Protein AF-0000000079573310 (afdb_homodimer)

Radius of gyration: 22.29 Å; Cα contacts (8 Å, |Δi|>4): 715; chains: 2; bounding box: 57×64×68 Å

Structure (mmCIF, N/CA/C/O backbone):
data_AF-0000000079573310-model_v1
#
loop_
_entity.id
_entity.type
_entity.pdbx_description
1 polymer 'YopX protein domain-containing protein'
#
loop_
_atom_site.group_PDB
_atom_site.id
_atom_site.type_symbol
_atom_site.label_atom_id
_atom_site.label_alt_id
_atom_site.label_comp_id
_atom_site.label_asym_id
_atom_site.label_entity_id
_atom_site.label_seq_id
_atom_site.pdbx_PDB_ins_code
_atom_site.Cartn_x
_atom_site.Cartn_y
_atom_site.Cartn_z
_atom_site.occupancy
_atom_site.B_iso_or_equiv
_atom_site.auth_seq_id
_atom_site.auth_comp_id
_atom_site.auth_asym_id
_atom_site.auth_atom_id
_atom_site.pdbx_PDB_model_num
ATOM 1 N N . MET A 1 1 ? 0.412 1.748 -16.859 1 46.62 1 MET A N 1
ATOM 2 C CA . MET A 1 1 ? 1.386 2.709 -16.359 1 46.62 1 MET A CA 1
ATOM 3 C C . MET A 1 1 ? 1.973 2.238 -15.023 1 46.62 1 MET A C 1
ATOM 5 O O . MET A 1 1 ? 1.258 1.691 -14.188 1 46.62 1 MET A O 1
ATOM 9 N N . ASN A 1 2 ? 3.332 2.066 -14.969 1 65.75 2 ASN A N 1
ATOM 10 C CA . ASN A 1 2 ? 4.062 1.525 -13.828 1 65.75 2 ASN A CA 1
ATOM 11 C C . ASN A 1 2 ? 3.973 2.449 -12.617 1 65.75 2 ASN A C 1
ATOM 13 O O . ASN A 1 2 ? 4.059 3.67 -12.75 1 65.75 2 ASN A O 1
ATOM 17 N N . ARG A 1 3 ? 3.373 2.121 -11.562 1 85.94 3 ARG A N 1
ATOM 18 C CA . ARG A 1 3 ? 3.283 2.787 -10.266 1 85.94 3 ARG A CA 1
ATOM 19 C C . ARG A 1 3 ? 4.633 3.357 -9.852 1 85.94 3 ARG A C 1
ATOM 21 O O . ARG A 1 3 ? 5.66 2.688 -9.969 1 85.94 3 ARG A O 1
ATOM 28 N N . GLU A 1 4 ? 4.641 4.754 -9.57 1 91.94 4 GLU A N 1
ATOM 29 C CA . GLU A 1 4 ? 5.852 5.359 -9.023 1 91.94 4 GLU A CA 1
ATOM 30 C C . GLU A 1 4 ? 6.074 4.934 -7.574 1 91.94 4 GLU A C 1
ATOM 32 O O . GLU A 1 4 ? 5.277 5.262 -6.695 1 91.94 4 GLU A O 1
ATOM 37 N N . ILE A 1 5 ? 7.129 4.211 -7.363 1 95.88 5 ILE A N 1
ATOM 38 C CA . ILE A 1 5 ? 7.465 3.752 -6.02 1 95.88 5 ILE A CA 1
ATOM 39 C C . ILE A 1 5 ? 8.562 4.637 -5.43 1 95.88 5 ILE A C 1
ATOM 41 O O . ILE A 1 5 ? 9.742 4.449 -5.719 1 95.88 5 ILE A O 1
ATOM 45 N N . LEU A 1 6 ? 8.203 5.582 -4.656 1 97.06 6 LEU A N 1
ATOM 46 C CA . LEU A 1 6 ? 9.117 6.547 -4.051 1 97.06 6 LEU A CA 1
ATOM 47 C C . LEU A 1 6 ? 8.844 6.684 -2.557 1 97.06 6 LEU A C 1
ATOM 49 O O . LEU A 1 6 ? 7.723 6.457 -2.1 1 97.06 6 LEU A O 1
ATOM 53 N N . PHE A 1 7 ? 9.852 7.086 -1.851 1 97.56 7 PHE A N 1
ATOM 54 C CA . PHE A 1 7 ? 9.781 7.27 -0.406 1 97.56 7 PHE A CA 1
ATOM 55 C C . PHE A 1 7 ? 10.422 8.594 0 1 97.56 7 PHE A C 1
ATOM 57 O O . PHE A 1 7 ? 11.188 9.18 -0.768 1 97.56 7 PHE A O 1
ATOM 64 N N . ARG A 1 8 ? 10.062 9 1.146 1 97.38 8 ARG A N 1
ATOM 65 C CA . ARG A 1 8 ? 10.773 10.086 1.818 1 97.38 8 ARG A CA 1
ATOM 66 C C . ARG A 1 8 ? 10.914 9.805 3.311 1 97.38 8 ARG A C 1
ATOM 68 O O . ARG A 1 8 ? 10.141 9.023 3.877 1 97.38 8 ARG A O 1
ATOM 75 N N . ALA A 1 9 ? 11.914 10.406 3.881 1 96.75 9 ALA A N 1
ATOM 76 C CA . ALA A 1 9 ? 12.148 10.266 5.316 1 96.75 9 ALA A CA 1
ATOM 77 C C . ALA A 1 9 ? 13.102 11.344 5.824 1 96.75 9 ALA A C 1
ATOM 79 O O . ALA A 1 9 ? 13.781 12.008 5.031 1 96.75 9 ALA A O 1
ATOM 80 N N . LYS A 1 10 ? 13.062 11.516 7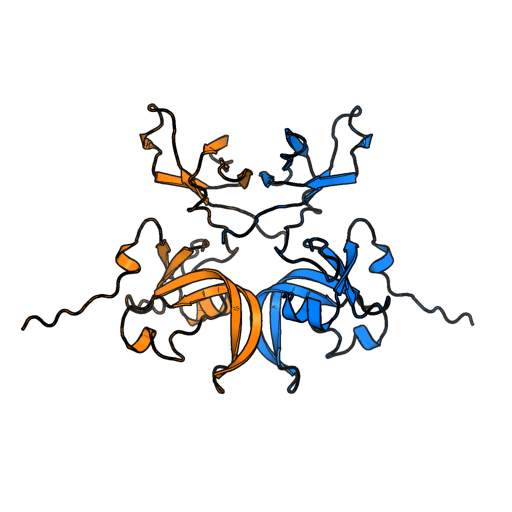.125 1 95.56 10 LYS A N 1
ATOM 81 C CA . LYS A 1 10 ? 13.93 12.516 7.746 1 95.56 10 LYS A CA 1
ATOM 82 C C . LYS A 1 10 ? 15.375 12.023 7.82 1 95.56 10 LYS A C 1
ATOM 84 O O . LYS A 1 10 ? 15.633 10.914 8.305 1 95.56 10 LYS A O 1
ATOM 89 N N . HIS A 1 11 ? 16.234 12.859 7.406 1 91.69 11 HIS A N 1
ATOM 90 C CA . HIS A 1 11 ? 17.656 12.57 7.449 1 91.69 11 HIS A CA 1
ATOM 91 C C . HIS A 1 11 ? 18.172 12.539 8.883 1 91.69 11 HIS A C 1
ATOM 93 O O . HIS A 1 11 ? 17.75 13.344 9.719 1 91.69 11 HIS A O 1
ATOM 99 N N . ILE A 1 12 ? 19.031 11.508 9.055 1 88.5 12 ILE A N 1
ATOM 100 C CA . ILE A 1 12 ? 19.828 11.453 10.266 1 88.5 12 ILE A CA 1
ATOM 101 C C . ILE A 1 12 ? 21.312 11.594 9.922 1 88.5 12 ILE A C 1
ATOM 103 O O . ILE A 1 12 ? 21.828 10.891 9.047 1 88.5 12 ILE A O 1
ATOM 107 N N . HIS A 1 13 ? 21.953 12.586 10.32 1 76.88 13 HIS A N 1
ATOM 108 C CA . HIS A 1 13 ? 23.391 12.703 10.039 1 76.88 13 HIS A CA 1
ATOM 109 C C . HIS A 1 13 ? 24.219 12.195 11.203 1 76.88 13 HIS A C 1
ATOM 111 O O . HIS A 1 13 ? 23.891 12.453 12.367 1 76.88 13 HIS A O 1
ATOM 117 N N . THR A 1 14 ? 25.156 11.484 10.805 1 71.75 14 THR A N 1
ATOM 118 C CA . THR A 1 14 ? 26.016 10.898 11.82 1 71.75 14 THR A CA 1
ATOM 119 C C . THR A 1 14 ? 27.344 11.656 11.914 1 71.75 14 THR A C 1
ATOM 121 O O . THR A 1 14 ? 28.094 11.484 12.867 1 71.75 14 THR A O 1
ATOM 124 N N . ILE A 1 15 ? 27.594 12.438 10.883 1 73.31 15 ILE A N 1
ATOM 125 C CA . ILE A 1 15 ? 28.859 13.164 10.914 1 73.31 15 ILE A CA 1
ATOM 126 C C . ILE A 1 15 ? 28.594 14.641 11.188 1 73.31 15 ILE A C 1
ATOM 128 O O . ILE A 1 15 ? 27.688 15.242 10.602 1 73.31 15 ILE A O 1
ATOM 132 N N . PRO A 1 16 ? 29.406 15.172 12.047 1 75.38 16 PRO A N 1
ATOM 133 C CA . PRO A 1 16 ? 29.219 16.562 12.453 1 75.38 16 PRO A CA 1
ATOM 134 C C . PRO A 1 16 ? 29.141 17.516 11.266 1 75.38 16 PRO A C 1
ATOM 136 O O . PRO A 1 16 ? 28.344 18.453 11.266 1 75.38 16 PRO A O 1
ATOM 139 N N . ASP A 1 17 ? 29.859 17.25 10.172 1 77.44 17 ASP A N 1
ATOM 140 C CA . ASP A 1 17 ? 29.922 18.156 9.031 1 77.44 17 ASP A CA 1
ATOM 141 C C . ASP A 1 17 ? 28.578 18.219 8.312 1 77.44 17 ASP A C 1
ATOM 143 O O . ASP A 1 17 ? 28.297 19.188 7.598 1 77.44 17 ASP A O 1
ATOM 147 N N . ASN A 1 18 ? 27.734 17.25 8.531 1 74.81 18 ASN A N 1
ATOM 148 C CA . ASN A 1 18 ? 26.469 17.203 7.82 1 74.81 18 ASN A CA 1
ATOM 149 C C . ASN A 1 18 ? 25.281 17.391 8.766 1 74.81 18 ASN A C 1
ATOM 151 O O . ASN A 1 18 ? 24.156 17.078 8.422 1 74.81 18 ASN A O 1
ATOM 155 N N . GLU A 1 19 ? 25.625 17.891 9.961 1 77.44 19 GLU A N 1
ATOM 156 C CA . GLU A 1 19 ? 24.609 18.094 10.992 1 77.44 19 GLU A CA 1
ATOM 157 C C . GLU A 1 19 ? 23.5 19.016 10.508 1 77.44 19 GLU A C 1
ATOM 159 O O . GLU A 1 19 ? 22.344 18.891 10.945 1 77.44 19 GLU A O 1
ATOM 164 N N . HIS A 1 20 ? 23.875 19.938 9.625 1 77.5 20 HIS A N 1
ATOM 165 C CA . HIS A 1 20 ? 22.891 20.891 9.117 1 77.5 20 HIS A CA 1
ATOM 166 C C . HIS A 1 20 ? 21.797 20.188 8.32 1 77.5 20 HIS A C 1
ATOM 168 O O . HIS A 1 20 ? 20.734 20.75 8.094 1 77.5 20 HIS A O 1
ATOM 174 N N . LEU A 1 21 ? 22 18.984 7.949 1 76.56 21 LEU A N 1
ATOM 175 C CA . LEU A 1 21 ? 21.031 18.234 7.172 1 76.56 21 LEU A CA 1
ATOM 176 C C . LEU A 1 21 ? 20.094 17.438 8.094 1 76.56 21 LEU A C 1
ATOM 178 O O . LEU A 1 21 ? 19.109 16.859 7.629 1 76.56 21 LEU A O 1
ATOM 182 N N . ASN A 1 22 ? 20.422 17.516 9.359 1 79.44 22 ASN A N 1
ATOM 183 C CA . ASN A 1 22 ? 19.594 16.781 10.297 1 79.44 22 ASN A CA 1
ATOM 184 C C . ASN A 1 22 ? 18.156 17.297 10.305 1 79.44 22 ASN A C 1
ATOM 186 O O . ASN A 1 22 ? 17.922 18.5 10.375 1 79.44 22 ASN A O 1
ATOM 190 N N . GLY A 1 23 ? 17.297 16.375 10.102 1 84.19 23 GLY A N 1
ATOM 191 C CA . GLY A 1 23 ? 15.891 16.734 10.164 1 84.19 23 GLY A CA 1
ATOM 192 C C . GLY A 1 23 ? 15.32 17.125 8.82 1 84.19 23 GLY A C 1
ATOM 193 O O . GLY A 1 23 ? 14.109 17.328 8.688 1 84.19 23 GLY A O 1
ATOM 194 N N . THR A 1 24 ? 16.172 17.25 7.809 1 90.62 24 THR A N 1
ATOM 195 C CA . THR A 1 24 ? 15.688 17.516 6.461 1 90.62 24 THR A CA 1
ATOM 196 C C . THR A 1 24 ? 15.125 16.234 5.828 1 90.62 24 THR A C 1
ATOM 198 O O . THR A 1 24 ? 15.367 15.141 6.324 1 90.62 24 THR A O 1
ATOM 201 N N . TRP A 1 25 ? 14.359 16.469 4.801 1 94 25 TRP A N 1
ATOM 202 C CA . TRP A 1 25 ? 13.734 15.328 4.152 1 94 25 TRP A CA 1
ATOM 203 C C . TRP A 1 25 ? 14.609 14.797 3.02 1 94 25 TRP A C 1
ATOM 205 O O . TRP A 1 25 ? 15.109 15.578 2.203 1 94 25 TRP A O 1
ATOM 215 N N . ALA A 1 26 ? 14.875 13.555 3.018 1 93.75 26 ALA A N 1
ATOM 216 C CA . ALA A 1 26 ? 15.438 12.859 1.866 1 93.75 26 ALA A CA 1
ATOM 217 C C . ALA A 1 26 ? 14.336 12.211 1.027 1 93.75 26 ALA A C 1
ATOM 219 O O . ALA A 1 26 ? 13.375 11.664 1.57 1 93.75 26 ALA A O 1
ATOM 220 N N . HIS A 1 27 ? 14.469 12.32 -0.272 1 95.94 27 HIS A N 1
ATOM 221 C CA . HIS A 1 27 ? 13.508 11.766 -1.218 1 95.94 27 HIS A CA 1
ATOM 222 C C . HIS A 1 27 ? 14.188 10.82 -2.201 1 95.94 27 HIS A C 1
ATOM 224 O O . HIS A 1 27 ? 15.281 11.109 -2.693 1 95.94 27 HIS A O 1
ATOM 230 N N . GLY A 1 28 ? 13.508 9.594 -2.42 1 96.81 28 GLY A N 1
ATOM 231 C CA . GLY A 1 28 ? 14.047 8.688 -3.42 1 96.81 28 GLY A CA 1
ATOM 232 C C . GLY A 1 28 ? 13.641 7.242 -3.189 1 96.81 28 GLY A C 1
ATOM 233 O O . GLY A 1 28 ? 12.484 6.961 -2.859 1 96.81 28 GLY A O 1
ATOM 234 N N . TYR A 1 29 ? 14.609 6.395 -3.439 1 97.06 29 TYR A N 1
ATOM 235 C CA . TYR A 1 29 ? 14.375 4.961 -3.299 1 97.06 29 TYR A CA 1
ATOM 236 C C . TYR A 1 29 ? 14.812 4.469 -1.926 1 97.06 29 TYR A C 1
ATOM 238 O O . TYR A 1 29 ? 15.859 4.883 -1.416 1 97.06 29 TYR A O 1
ATOM 246 N N . LEU A 1 30 ? 13.953 3.654 -1.315 1 96.25 30 LEU A N 1
ATOM 247 C CA . LEU A 1 30 ? 14.336 3.025 -0.055 1 96.25 30 LEU A CA 1
ATOM 248 C C . LEU A 1 30 ? 15.367 1.925 -0.285 1 96.25 30 LEU A C 1
ATOM 250 O O . LEU A 1 30 ? 15.008 0.808 -0.671 1 96.25 30 LEU A O 1
ATOM 254 N N . SER A 1 31 ? 16.562 2.201 0.008 1 94.69 31 SER A N 1
ATOM 255 C CA . SER A 1 31 ? 17.656 1.312 -0.369 1 94.69 31 SER A CA 1
ATOM 256 C C . SER A 1 31 ? 18.016 0.366 0.771 1 94.69 31 SER A C 1
ATOM 258 O O . SER A 1 31 ? 18.797 -0.574 0.583 1 94.69 31 SER A O 1
ATOM 260 N N . ASP A 1 32 ? 17.5 0.589 1.923 1 93.69 32 ASP A N 1
ATOM 261 C CA . ASP A 1 32 ? 17.578 -0.258 3.109 1 93.69 32 ASP A CA 1
ATOM 262 C C . ASP A 1 32 ? 16.531 0.154 4.148 1 93.69 32 ASP A C 1
ATOM 264 O O . ASP A 1 32 ? 15.766 1.087 3.926 1 93.69 32 ASP A O 1
ATOM 268 N N . LYS A 1 33 ? 16.594 -0.545 5.25 1 92.88 33 LYS A N 1
ATOM 269 C CA . LYS A 1 33 ? 15.609 -0.281 6.297 1 92.88 33 LYS A CA 1
ATOM 270 C C . LYS A 1 33 ? 15.68 1.171 6.766 1 92.88 33 LYS A C 1
ATOM 272 O O . LYS A 1 33 ? 14.672 1.753 7.156 1 92.88 33 LYS A O 1
ATOM 277 N N . ASP A 1 34 ? 16.859 1.79 6.695 1 94.5 34 ASP A N 1
ATOM 278 C CA . ASP A 1 34 ? 17.047 3.143 7.215 1 94.5 34 ASP A CA 1
ATOM 279 C C . ASP A 1 34 ? 17.922 3.975 6.281 1 94.5 34 ASP A C 1
ATOM 281 O O . ASP A 1 34 ? 18.672 4.832 6.734 1 94.5 34 ASP A O 1
ATOM 285 N N . TYR A 1 35 ? 17.859 3.676 4.957 1 94.69 35 TYR A N 1
ATOM 286 C CA . TYR A 1 35 ? 18.578 4.469 3.969 1 94.69 35 TYR A CA 1
ATOM 287 C C . TYR A 1 35 ? 17.688 4.816 2.787 1 94.69 35 TYR A C 1
ATOM 289 O O . TYR A 1 35 ? 16.891 3.986 2.334 1 94.69 35 TYR A O 1
ATOM 297 N N . ILE A 1 36 ? 17.875 5.941 2.281 1 95.62 36 ILE A N 1
ATOM 298 C CA . ILE A 1 36 ? 17.234 6.375 1.043 1 95.62 36 ILE A CA 1
ATOM 299 C C . ILE A 1 36 ? 18.297 6.797 0.033 1 95.62 36 ILE A C 1
ATOM 301 O O . ILE A 1 36 ? 19.234 7.531 0.373 1 95.62 36 ILE A O 1
ATOM 305 N N . TYR A 1 37 ? 18.141 6.266 -1.093 1 94.88 37 TYR A N 1
ATOM 306 C CA . TYR A 1 37 ? 18.922 6.75 -2.223 1 94.88 37 TYR A CA 1
ATOM 307 C C . TYR A 1 37 ? 18.203 7.895 -2.932 1 94.88 37 TYR A C 1
ATOM 309 O O . TYR A 1 37 ? 17.141 7.703 -3.514 1 94.88 37 TYR A O 1
ATOM 317 N N . ASP A 1 38 ? 18.828 9.008 -2.793 1 90 38 ASP A N 1
ATOM 318 C CA . ASP A 1 38 ? 18.297 10.195 -3.459 1 90 38 ASP A CA 1
ATOM 319 C C . ASP A 1 38 ? 19 10.438 -4.789 1 90 38 ASP A C 1
ATOM 321 O O . ASP A 1 38 ? 20.141 10.906 -4.816 1 90 38 ASP A O 1
ATOM 325 N N . LYS A 1 39 ? 18.297 10.25 -5.801 1 86.25 39 LYS A N 1
ATOM 326 C CA . LYS A 1 39 ? 18.875 10.375 -7.137 1 86.25 39 LYS A CA 1
ATOM 327 C C . LYS A 1 39 ? 19.297 11.812 -7.426 1 86.25 39 LYS A C 1
ATOM 329 O O . LYS A 1 39 ? 20.297 12.047 -8.109 1 86.25 39 LYS A O 1
ATOM 334 N N . SER A 1 40 ? 18.484 12.742 -6.98 1 85.38 40 SER A N 1
ATOM 335 C CA . SER A 1 40 ? 18.781 14.148 -7.25 1 85.38 40 SER A CA 1
ATOM 336 C C . SER A 1 40 ? 20.078 14.578 -6.566 1 85.38 40 SER A C 1
ATOM 338 O O . SER A 1 40 ? 20.781 15.461 -7.062 1 85.38 40 SER A O 1
ATOM 340 N N . LEU A 1 41 ? 20.422 13.93 -5.512 1 82.88 41 LEU A N 1
ATOM 341 C CA . LEU A 1 41 ? 21.641 14.273 -4.777 1 82.88 41 LEU A CA 1
ATOM 342 C C . LEU A 1 41 ? 22.719 13.219 -4.996 1 82.88 41 LEU A C 1
ATOM 344 O O . LEU A 1 41 ? 23.828 13.352 -4.484 1 82.88 41 LEU A O 1
ATOM 348 N N . GLU A 1 42 ? 22.328 12.219 -5.766 1 81.62 42 GLU A N 1
ATOM 349 C CA . GLU A 1 42 ? 23.219 11.102 -6.094 1 81.62 42 GLU A CA 1
ATOM 350 C C . GLU A 1 42 ? 23.875 10.531 -4.836 1 81.62 42 GLU A C 1
ATOM 352 O O . GLU A 1 42 ? 25.094 10.336 -4.805 1 81.62 42 GLU A O 1
ATOM 357 N N . GLY A 1 43 ? 23.109 10.375 -3.832 1 86.62 43 GLY A N 1
ATOM 358 C CA . GLY A 1 43 ? 23.656 9.891 -2.578 1 86.62 43 GLY A CA 1
ATOM 359 C C . GLY A 1 43 ? 22.672 9.086 -1.76 1 86.62 43 GLY A C 1
ATOM 360 O O . GLY A 1 43 ? 21.469 9.133 -2.027 1 86.62 43 GLY A O 1
ATOM 361 N N . GLU A 1 44 ? 23.297 8.273 -0.889 1 90.25 44 GLU A N 1
ATOM 362 C CA . GLU A 1 44 ? 22.531 7.527 0.102 1 90.25 44 GLU A CA 1
ATOM 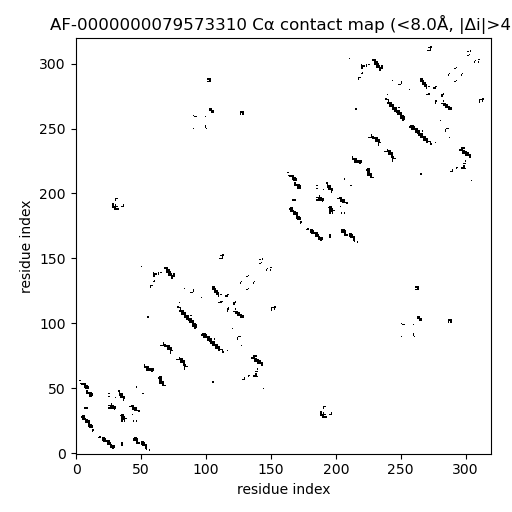363 C C . GLU A 1 44 ? 22.547 8.234 1.454 1 90.25 44 GLU A C 1
ATOM 365 O O . GLU A 1 44 ? 23.594 8.688 1.917 1 90.25 44 GLU A O 1
ATOM 370 N N . PHE A 1 45 ? 21.438 8.289 1.93 1 91.31 45 PHE A N 1
ATOM 371 C CA . PHE A 1 45 ? 21.297 9.047 3.17 1 91.31 45 PHE A CA 1
ATOM 372 C C . PHE A 1 45 ? 20.719 8.164 4.277 1 91.31 45 PHE A C 1
ATOM 374 O O . PHE A 1 45 ? 19.75 7.438 4.062 1 91.31 45 PHE A O 1
ATOM 381 N N . LEU A 1 46 ? 21.375 8.219 5.43 1 94.12 46 LEU A N 1
ATOM 382 C CA . LEU A 1 46 ? 20.812 7.605 6.629 1 94.12 46 LEU A CA 1
ATOM 383 C C . LEU A 1 46 ? 19.578 8.367 7.098 1 94.12 46 LEU A C 1
ATOM 385 O O . LEU A 1 46 ? 19.594 9.602 7.168 1 94.12 46 LEU A O 1
ATOM 389 N N . VAL A 1 47 ? 18.531 7.602 7.336 1 95.19 47 VAL A N 1
ATOM 390 C CA . VAL A 1 47 ? 17.281 8.258 7.715 1 95.19 47 VAL A CA 1
ATOM 391 C C . VAL A 1 47 ? 16.719 7.613 8.977 1 95.19 47 VAL A C 1
ATOM 393 O O . VAL A 1 47 ? 17.125 6.512 9.352 1 95.19 47 VAL A O 1
ATOM 396 N N . ASP A 1 48 ? 15.891 8.367 9.703 1 95.31 48 ASP A N 1
ATOM 397 C CA . ASP A 1 48 ? 15.078 7.805 10.781 1 95.31 48 ASP A CA 1
ATOM 398 C C . ASP A 1 48 ? 13.977 6.906 10.227 1 95.31 48 ASP A C 1
ATOM 400 O O . ASP A 1 48 ? 13.016 7.395 9.625 1 95.31 48 ASP A O 1
ATOM 404 N N . GLU A 1 49 ? 14.102 5.641 10.461 1 95.38 49 GLU A N 1
ATOM 405 C CA . GLU A 1 49 ? 13.18 4.66 9.891 1 95.38 49 GLU A CA 1
ATOM 406 C C . GLU A 1 49 ? 11.742 4.941 10.305 1 95.38 49 GLU A C 1
ATOM 408 O O . GLU A 1 49 ? 10.797 4.562 9.609 1 95.38 49 GLU A O 1
ATOM 413 N N . ASN A 1 50 ? 11.523 5.629 11.398 1 95.5 50 ASN A N 1
ATOM 414 C CA . ASN A 1 50 ? 10.188 5.895 11.914 1 95.5 50 ASN A CA 1
ATOM 415 C C . ASN A 1 50 ? 9.508 7.027 11.148 1 95.5 50 ASN A C 1
ATOM 417 O O . ASN A 1 50 ? 8.32 7.301 11.359 1 95.5 50 ASN A O 1
ATOM 421 N N . THR A 1 51 ? 10.227 7.648 10.219 1 96.81 51 THR A N 1
ATOM 422 C CA . THR A 1 51 ? 9.68 8.781 9.484 1 96.81 51 THR A CA 1
ATOM 423 C C . THR A 1 51 ? 9.484 8.43 8.016 1 96.81 51 THR A C 1
ATOM 425 O O . THR A 1 51 ? 9.148 9.289 7.203 1 96.81 51 THR A O 1
ATOM 428 N N . ILE A 1 52 ? 9.711 7.223 7.641 1 97.19 52 ILE A N 1
ATOM 429 C CA . ILE A 1 52 ? 9.609 6.797 6.246 1 97.19 52 ILE A CA 1
ATOM 430 C C . ILE A 1 52 ? 8.156 6.875 5.781 1 97.19 52 ILE A C 1
ATOM 432 O O . ILE A 1 52 ? 7.258 6.367 6.453 1 97.19 52 ILE A O 1
ATOM 436 N N . CYS A 1 53 ? 7.957 7.5 4.734 1 98.06 53 CYS A N 1
ATOM 437 C CA . CYS A 1 53 ? 6.664 7.641 4.074 1 98.06 53 CYS A CA 1
ATOM 438 C C . CYS A 1 53 ? 6.754 7.227 2.611 1 98.06 53 CYS A C 1
ATOM 440 O O . CYS A 1 53 ? 7.719 7.562 1.924 1 98.06 53 CYS A O 1
ATOM 442 N N . GLN A 1 54 ? 5.738 6.578 2.174 1 98.06 54 GLN A N 1
ATOM 443 C CA . GLN A 1 54 ? 5.637 6.219 0.762 1 98.06 54 GLN A CA 1
ATOM 444 C C . GLN A 1 54 ? 4.75 7.207 0.006 1 98.06 54 GLN A C 1
ATOM 446 O O . GLN A 1 54 ? 3.76 7.699 0.547 1 98.06 54 GLN A O 1
ATOM 451 N N . TYR A 1 55 ? 5.164 7.496 -1.221 1 98.25 55 TYR A N 1
ATOM 452 C CA . TYR A 1 55 ? 4.328 8.289 -2.111 1 98.25 55 TYR A CA 1
ATOM 453 C C . TYR A 1 55 ? 3.045 7.547 -2.467 1 98.25 55 TYR A C 1
ATOM 455 O O . TYR A 1 55 ? 3.082 6.363 -2.807 1 98.25 55 TYR A O 1
ATOM 463 N N . THR A 1 56 ? 1.939 8.211 -2.395 1 98.69 56 THR A N 1
ATOM 464 C CA . THR A 1 56 ? 0.654 7.559 -2.607 1 98.69 56 THR A CA 1
ATOM 465 C C . THR A 1 56 ? 0.36 7.414 -4.098 1 98.69 56 THR A C 1
ATOM 467 O O . THR A 1 56 ? -0.52 6.645 -4.492 1 98.69 56 THR A O 1
ATOM 470 N N . GLY A 1 57 ? 1.035 8.211 -4.969 1 98.06 57 GLY A N 1
ATOM 471 C CA . GLY A 1 57 ? 0.683 8.305 -6.375 1 98.06 57 GLY A CA 1
ATOM 472 C C . GLY A 1 57 ? -0.378 9.352 -6.656 1 98.06 57 GLY A C 1
ATOM 473 O O . GLY A 1 57 ? -0.797 9.523 -7.805 1 98.06 57 GLY A O 1
ATOM 474 N N . LEU A 1 58 ? -0.806 10.086 -5.617 1 98.56 58 LEU A N 1
ATOM 475 C CA . LEU A 1 58 ? -1.902 11.039 -5.734 1 98.56 58 LEU A CA 1
ATOM 476 C C . LEU A 1 58 ? -1.411 12.461 -5.496 1 98.56 58 LEU A C 1
ATOM 478 O O . LEU A 1 58 ? -0.329 12.664 -4.941 1 98.56 58 LEU A O 1
ATOM 482 N N . HIS A 1 59 ? -2.129 13.375 -5.953 1 98.75 59 HIS A N 1
ATOM 483 C CA . HIS A 1 59 ? -1.863 14.797 -5.758 1 98.75 59 HIS A CA 1
ATOM 484 C C . HIS A 1 59 ? -3.062 15.5 -5.133 1 98.75 59 HIS A C 1
ATOM 486 O O . HIS A 1 59 ? -4.207 15.117 -5.375 1 98.75 59 HIS A O 1
ATOM 492 N N . ASP A 1 60 ? -2.803 16.484 -4.309 1 98.75 60 ASP A N 1
ATOM 493 C CA . ASP A 1 60 ? -3.893 17.266 -3.746 1 98.75 60 ASP A CA 1
ATOM 494 C C . ASP A 1 60 ? -4.484 18.219 -4.789 1 98.75 60 ASP A C 1
ATOM 496 O O . ASP A 1 60 ? -4.125 18.141 -5.969 1 98.75 60 ASP A O 1
ATOM 500 N N . LYS A 1 61 ? -5.422 19.062 -4.414 1 98.38 61 LYS A N 1
ATOM 501 C CA . LYS A 1 61 ? -6.137 19.938 -5.348 1 98.38 61 LYS A CA 1
ATOM 502 C C . LYS A 1 61 ? -5.188 20.906 -6.035 1 98.38 61 LYS A C 1
ATOM 504 O O . LYS A 1 61 ? -5.477 21.406 -7.125 1 98.38 61 LYS A O 1
ATOM 509 N N . ASN A 1 62 ? -4.043 21.203 -5.445 1 98.12 62 ASN A N 1
ATOM 510 C CA . ASN A 1 62 ? -3.084 22.156 -5.977 1 98.12 62 ASN A CA 1
ATOM 511 C C . ASN A 1 62 ? -1.95 21.469 -6.727 1 98.12 62 ASN A C 1
ATOM 513 O O . ASN A 1 62 ? -0.994 22.125 -7.152 1 98.12 62 ASN A O 1
ATOM 517 N N . GLY A 1 63 ? -1.958 20.141 -6.816 1 98.31 63 GLY A N 1
ATOM 518 C CA . GLY A 1 63 ? -0.958 19.406 -7.582 1 98.31 63 GLY A CA 1
ATOM 519 C C . GLY A 1 63 ? 0.214 18.938 -6.742 1 98.31 63 GLY A C 1
ATOM 520 O O . GLY A 1 63 ? 1.181 18.391 -7.266 1 98.31 63 GLY A O 1
ATOM 521 N N . LYS A 1 64 ? 0.07 19.203 -5.477 1 98.44 64 LYS A N 1
ATOM 522 C CA . LYS A 1 64 ? 1.129 18.734 -4.586 1 98.44 64 LYS A CA 1
ATOM 523 C C . LYS A 1 64 ? 1.013 17.234 -4.332 1 98.44 64 LYS A C 1
ATOM 525 O O . LYS A 1 64 ? -0.088 16.719 -4.129 1 98.44 64 LYS A O 1
ATOM 530 N N . ARG A 1 65 ? 2.189 16.547 -4.305 1 98.5 65 ARG A N 1
ATOM 531 C CA . ARG A 1 65 ? 2.213 15.117 -4.008 1 98.5 65 ARG A CA 1
ATOM 532 C C . ARG A 1 65 ? 1.715 14.844 -2.594 1 98.5 65 ARG A C 1
ATOM 534 O O . ARG A 1 65 ? 2.061 15.57 -1.657 1 98.5 65 ARG A O 1
ATOM 541 N N . ILE A 1 66 ? 0.903 13.82 -2.459 1 98.88 66 ILE A N 1
ATOM 542 C CA . ILE A 1 66 ? 0.466 13.359 -1.145 1 98.88 66 ILE A CA 1
ATOM 543 C C . ILE A 1 66 ? 1.311 12.164 -0.708 1 98.88 66 ILE A C 1
ATOM 545 O O . ILE A 1 66 ? 1.373 11.148 -1.409 1 98.88 66 ILE A O 1
ATOM 549 N N . TRP A 1 67 ? 1.951 12.289 0.411 1 98.75 67 TRP A N 1
ATOM 550 C CA . TRP A 1 67 ? 2.738 11.219 1.007 1 98.75 67 TRP A CA 1
ATOM 551 C C . TRP A 1 67 ? 2.027 10.633 2.223 1 98.75 67 TRP A C 1
ATOM 553 O O . TRP A 1 67 ? 1.184 11.289 2.834 1 98.75 67 TRP A O 1
ATOM 563 N N . GLU A 1 68 ? 2.367 9.367 2.488 1 98.69 68 GLU A N 1
ATOM 564 C CA . GLU A 1 68 ? 1.983 8.773 3.766 1 98.69 68 GLU A CA 1
ATOM 565 C C . GLU A 1 68 ? 2.312 9.711 4.926 1 98.69 68 GLU A C 1
ATOM 567 O O . GLU A 1 68 ? 3.385 10.312 4.957 1 98.69 68 GLU A O 1
ATOM 572 N N . ASN A 1 69 ? 1.303 9.945 5.797 1 98.56 69 ASN A N 1
ATOM 573 C CA . ASN A 1 69 ? 1.41 10.75 7.012 1 98.56 69 ASN A CA 1
ATOM 574 C C . ASN A 1 69 ? 1.346 12.242 6.707 1 98.56 69 ASN A C 1
ATOM 576 O O . ASN A 1 69 ? 1.677 13.07 7.559 1 98.56 69 ASN A O 1
ATOM 580 N N . ASP A 1 70 ? 1.013 12.555 5.531 1 98.75 70 ASP A N 1
ATOM 581 C CA . ASP A 1 70 ? 0.663 13.945 5.27 1 98.75 70 ASP A CA 1
ATOM 582 C C . ASP A 1 70 ? -0.651 14.32 5.953 1 98.75 70 ASP A C 1
ATOM 584 O O . ASP A 1 70 ? -1.536 13.477 6.113 1 98.75 70 ASP A O 1
ATOM 588 N N . ILE A 1 71 ? -0.779 15.539 6.324 1 98.75 71 ILE A N 1
ATOM 589 C CA . ILE A 1 71 ? -2.014 16.125 6.836 1 98.75 71 ILE A CA 1
ATOM 590 C C . ILE A 1 71 ? -2.689 16.953 5.738 1 98.75 71 ILE A C 1
ATOM 592 O O . ILE A 1 71 ? -2.062 17.812 5.125 1 98.75 71 ILE A O 1
ATOM 596 N N . LEU A 1 72 ? -3.912 16.641 5.461 1 98.81 72 LEU A N 1
ATOM 597 C CA . LEU A 1 72 ? -4.68 17.328 4.43 1 98.81 72 LEU A CA 1
ATOM 598 C C . LEU A 1 72 ? -5.832 18.109 5.047 1 98.81 72 LEU A C 1
ATOM 600 O O . LEU A 1 72 ? -6.496 17.641 5.969 1 98.81 72 LEU A O 1
ATOM 604 N N . MET A 1 73 ? -6.051 19.281 4.625 1 98.62 73 MET A N 1
ATOM 605 C CA . MET A 1 73 ? -7.203 20.109 4.969 1 98.62 73 MET A CA 1
ATOM 606 C C . MET A 1 73 ? -8.305 19.969 3.93 1 98.62 73 MET A C 1
ATOM 608 O O . MET A 1 73 ? -8.047 20.031 2.727 1 98.62 73 MET A O 1
ATOM 612 N N . CYS A 1 74 ? -9.523 19.766 4.414 1 98.19 74 CYS A N 1
ATOM 613 C CA . CYS A 1 74 ? -10.672 19.625 3.525 1 98.19 74 CYS A CA 1
ATOM 614 C C . CYS A 1 74 ? -11.492 20.906 3.473 1 98.19 74 CYS A C 1
ATOM 616 O O . CYS A 1 74 ? -11.672 21.578 4.492 1 98.19 74 CYS A O 1
ATOM 618 N N . HIS A 1 75 ? -11.953 21.297 2.303 1 97.88 75 HIS A N 1
ATOM 619 C CA . HIS A 1 75 ? -12.898 22.375 2.066 1 97.88 75 HIS A CA 1
ATOM 620 C C . HIS A 1 75 ? -12.367 23.703 2.59 1 97.88 75 HIS A C 1
ATOM 622 O O . HIS A 1 75 ? -13.117 24.5 3.141 1 97.88 75 HIS A O 1
ATOM 628 N N . ASP A 1 76 ? -11.156 23.812 2.629 1 97.12 76 ASP A N 1
ATOM 629 C CA . ASP A 1 76 ? -10.516 25.031 3.105 1 97.12 76 ASP A CA 1
ATOM 630 C C . ASP A 1 76 ? -10.922 25.344 4.543 1 97.12 76 ASP A C 1
ATOM 632 O O . ASP A 1 76 ? -11.094 26.516 4.91 1 97.12 76 ASP A O 1
ATOM 636 N N . ASN A 1 77 ? -11.258 24.328 5.281 1 96.12 77 ASN A N 1
ATOM 637 C CA . ASN A 1 77 ? -11.641 24.453 6.684 1 96.12 77 ASN A CA 1
ATOM 638 C C . ASN A 1 77 ? -10.547 23.922 7.613 1 96.12 77 ASN A C 1
ATOM 640 O O . ASN A 1 77 ? -10.32 22.719 7.688 1 96.12 77 ASN A O 1
ATOM 644 N N . PRO A 1 78 ? -9.945 24.75 8.422 1 93.62 78 PRO A N 1
ATOM 645 C CA . PRO A 1 78 ? -8.836 24.344 9.289 1 93.62 78 PRO A CA 1
ATOM 646 C C . PRO A 1 78 ? -9.258 23.344 10.359 1 93.62 78 PRO A C 1
ATOM 648 O O . PRO A 1 78 ? -8.406 22.734 11.008 1 93.62 78 PRO A O 1
ATOM 651 N N . LYS A 1 79 ? -10.555 23.219 10.516 1 92.44 79 LYS A N 1
ATOM 652 C CA . LYS A 1 79 ? -11.047 22.25 11.508 1 92.44 79 LYS A CA 1
ATOM 653 C C . LYS A 1 79 ? -11.32 20.906 10.867 1 92.44 79 LYS A C 1
ATOM 655 O O . LYS A 1 79 ? -11.609 19.922 11.562 1 92.44 79 LYS A O 1
ATOM 660 N N . ASP A 1 80 ? -11.234 20.812 9.539 1 95.75 80 ASP A N 1
ATOM 661 C CA . ASP A 1 80 ? -11.453 19.578 8.789 1 95.75 80 ASP A CA 1
ATOM 662 C C . ASP A 1 80 ? -10.141 19.016 8.258 1 95.75 80 ASP A C 1
ATOM 664 O O . ASP A 1 80 ? -9.805 19.219 7.082 1 95.75 80 ASP A O 1
ATOM 668 N N . LEU A 1 81 ? -9.484 18.312 9.211 1 97.62 81 LEU A N 1
ATOM 669 C CA . LEU A 1 81 ? -8.164 17.766 8.906 1 97.62 81 LEU A CA 1
ATOM 670 C C . LEU A 1 81 ? -8.18 16.25 8.875 1 97.62 81 LEU A C 1
ATOM 672 O O . LEU A 1 81 ? -8.859 15.617 9.688 1 97.62 81 LEU A O 1
ATOM 676 N N . VAL A 1 82 ? -7.473 15.727 7.941 1 98.44 82 VAL A N 1
ATOM 677 C CA . VAL A 1 82 ? -7.332 14.273 7.844 1 98.44 82 VAL A CA 1
ATOM 678 C C . VAL A 1 82 ? -5.867 13.914 7.617 1 98.44 82 VAL A C 1
ATOM 680 O O . VAL A 1 82 ? -5.062 14.766 7.227 1 98.44 82 VAL A O 1
ATOM 683 N N . LYS A 1 83 ? -5.496 12.703 7.898 1 98.69 83 LYS A N 1
ATOM 684 C CA . LYS A 1 83 ? -4.156 12.148 7.723 1 98.69 83 LYS A CA 1
ATOM 685 C C . LYS A 1 83 ? -4.152 11.039 6.68 1 98.69 83 LYS A C 1
ATOM 687 O O . LYS A 1 83 ? -4.992 10.133 6.73 1 98.69 83 LYS A O 1
ATOM 692 N N . ALA A 1 84 ? -3.295 11.109 5.691 1 98.88 84 ALA A N 1
ATOM 693 C CA . ALA A 1 84 ? -3.139 10.039 4.703 1 98.88 84 ALA A CA 1
ATOM 694 C C . ALA A 1 84 ? -2.418 8.836 5.301 1 98.88 84 ALA A C 1
ATOM 696 O O . ALA A 1 84 ? -1.32 8.969 5.848 1 98.88 84 ALA A O 1
ATOM 697 N N . VAL A 1 85 ? -2.953 7.66 5.176 1 98.31 85 VAL A N 1
ATOM 698 C CA . VAL A 1 85 ? -2.377 6.461 5.77 1 98.31 85 VAL A CA 1
ATOM 699 C C . VAL A 1 85 ? -2.555 5.277 4.816 1 98.31 85 VAL A C 1
ATOM 701 O O . VAL A 1 85 ? -3.402 5.312 3.922 1 98.31 85 VAL A O 1
ATOM 704 N N . PHE A 1 86 ? -1.668 4.332 4.973 1 98.56 86 PHE A N 1
ATOM 705 C CA . PHE A 1 86 ? -1.808 3.035 4.324 1 98.56 86 PHE A CA 1
ATOM 706 C C . PHE A 1 86 ? -2.102 1.946 5.348 1 98.56 86 PHE A C 1
ATOM 708 O O . PHE A 1 86 ? -1.482 1.904 6.414 1 98.56 86 PHE A O 1
ATOM 715 N N . GLY A 1 87 ? -2.957 1.069 5.074 1 98.06 87 GLY A N 1
ATOM 716 C CA . GLY A 1 87 ? -3.266 -0.055 5.945 1 98.06 87 GLY A CA 1
ATOM 717 C C . GLY A 1 87 ? -4.676 -0.586 5.758 1 98.06 87 GLY A C 1
ATOM 718 O O . GLY A 1 87 ? -5.305 -0.343 4.727 1 98.06 87 GLY A O 1
ATOM 719 N N . GLU A 1 88 ? -5.086 -1.393 6.699 1 97.94 88 GLU A N 1
ATOM 720 C CA . GLU A 1 88 ? -6.43 -1.962 6.645 1 97.94 88 GLU A CA 1
ATOM 721 C C . GLU A 1 88 ? -7.473 -0.961 7.133 1 97.94 88 GLU A C 1
ATOM 723 O O . GLU A 1 88 ? -7.25 -0.256 8.117 1 97.94 88 GLU A O 1
ATOM 728 N N . PHE A 1 89 ? -8.594 -0.906 6.422 1 97.81 89 PHE A N 1
ATOM 729 C CA . PHE A 1 89 ? -9.711 -0.064 6.828 1 97.81 89 PHE A CA 1
ATOM 730 C C . PHE A 1 89 ? -11.031 -0.63 6.312 1 97.81 89 PHE A C 1
ATOM 732 O O . PHE A 1 89 ? -11.039 -1.479 5.422 1 97.81 89 PHE A 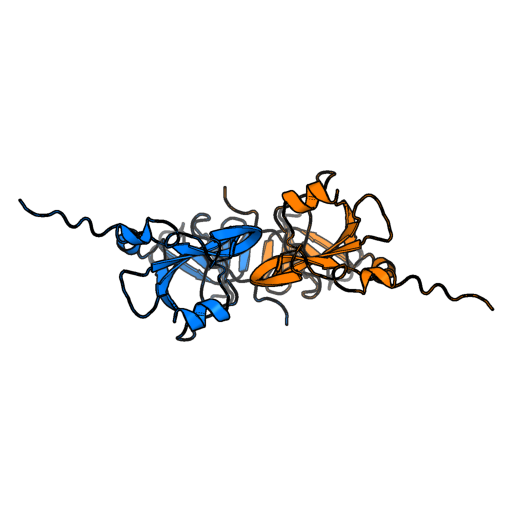O 1
ATOM 739 N N . ASN A 1 90 ? -12.117 -0.177 6.891 1 97.31 90 ASN A N 1
ATOM 740 C CA . ASN A 1 90 ? -13.453 -0.621 6.504 1 97.31 90 ASN A CA 1
ATOM 741 C C . ASN A 1 90 ? -14.078 0.313 5.473 1 97.31 90 ASN A C 1
ATOM 743 O O . ASN A 1 90 ? -13.961 1.535 5.586 1 97.31 90 ASN A O 1
ATOM 747 N N . VAL A 1 91 ? -14.625 -0.295 4.512 1 97.06 91 VAL A N 1
ATOM 748 C CA . VAL A 1 91 ? -15.453 0.456 3.578 1 97.06 91 VAL A CA 1
ATOM 749 C C . VAL A 1 91 ? -16.906 0.459 4.062 1 97.06 91 VAL A C 1
ATOM 751 O O . VAL A 1 91 ? -17.5 -0.601 4.262 1 97.06 91 VAL A O 1
ATOM 754 N N . ILE A 1 92 ? -17.438 1.641 4.203 1 94.19 92 ILE A N 1
ATOM 755 C CA . ILE A 1 92 ? -18.75 1.812 4.832 1 94.19 92 ILE A CA 1
ATOM 756 C C . ILE A 1 92 ? -19.734 2.412 3.826 1 94.19 92 ILE A C 1
ATOM 758 O O . ILE A 1 92 ? -19.391 3.354 3.105 1 94.19 92 ILE A O 1
ATOM 762 N N . GLU A 1 93 ? -20.906 1.819 3.764 1 89.75 93 GLU A N 1
ATOM 763 C CA . GLU A 1 93 ? -22 2.467 3.043 1 89.75 93 GLU A CA 1
ATOM 764 C C . GLU A 1 93 ? -22.531 3.67 3.814 1 89.75 93 GLU A C 1
ATOM 766 O O . GLU A 1 93 ? -23.062 3.521 4.914 1 89.75 93 GLU A O 1
ATOM 771 N N . VAL A 1 94 ? -22.438 4.793 3.254 1 80.75 94 VAL A N 1
ATOM 772 C CA . VAL A 1 94 ? -22.672 6.047 3.959 1 80.75 94 VAL A CA 1
ATOM 773 C C . VAL A 1 94 ? -24.141 6.125 4.406 1 80.75 94 VAL A C 1
ATOM 775 O O . VAL A 1 94 ? -24.422 6.578 5.516 1 80.75 94 VAL A O 1
ATOM 778 N N . GLU A 1 95 ? -25.078 5.672 3.582 1 83.5 95 GLU A N 1
ATOM 779 C CA . GLU A 1 95 ? -26.5 5.805 3.898 1 83.5 95 GLU A CA 1
ATOM 780 C C . GLU A 1 95 ? -26.906 4.879 5.043 1 83.5 95 GLU A C 1
ATOM 782 O O . GLU A 1 95 ? -27.609 5.293 5.965 1 83.5 95 GLU A O 1
ATOM 787 N N . SER A 1 96 ? -26.359 3.709 5.094 1 87.81 96 SER A N 1
ATOM 788 C CA . SER A 1 96 ? -26.766 2.723 6.094 1 87.81 96 SER A CA 1
ATOM 789 C C . SER A 1 96 ? -25.734 2.631 7.219 1 87.81 96 SER A C 1
ATOM 791 O O . SER A 1 96 ? -26 2.033 8.266 1 87.81 96 SER A O 1
ATOM 793 N N . GLU A 1 97 ? -24.531 3.242 6.984 1 88.5 97 GLU A N 1
ATOM 794 C CA . GLU A 1 97 ? -23.422 3.199 7.934 1 88.5 97 GLU A CA 1
ATOM 795 C C . GLU A 1 97 ? -22.984 1.763 8.203 1 88.5 97 GLU A C 1
ATOM 797 O O . GLU A 1 97 ? -22.406 1.474 9.258 1 88.5 97 GLU A O 1
ATOM 802 N N . GLU A 1 98 ? -23.312 0.91 7.336 1 92 98 GLU A N 1
ATOM 803 C CA . GLU A 1 98 ? -22.922 -0.489 7.457 1 92 98 GLU A CA 1
ATOM 804 C C . GLU A 1 98 ? -21.547 -0.722 6.84 1 92 98 GLU A C 1
ATOM 806 O O . GLU A 1 98 ? -21.219 -0.162 5.785 1 92 98 GLU A O 1
ATOM 811 N N . VAL A 1 99 ? -20.781 -1.494 7.555 1 94.25 99 VAL A N 1
ATOM 812 C CA . VAL A 1 99 ? -19.516 -1.938 6.984 1 94.25 99 VAL A CA 1
ATOM 813 C C . VAL A 1 99 ? -19.766 -2.953 5.875 1 94.25 99 VAL A C 1
ATOM 815 O O . VAL A 1 99 ? -20.359 -4.012 6.117 1 94.25 99 VAL A O 1
ATOM 818 N N . ILE A 1 100 ? -19.281 -2.65 4.723 1 94.25 100 ILE A N 1
ATOM 819 C CA . ILE A 1 100 ? -19.531 -3.504 3.566 1 94.25 100 ILE A CA 1
ATOM 820 C C . ILE A 1 100 ? -18.375 -4.465 3.371 1 94.25 100 ILE A C 1
ATOM 822 O O . ILE A 1 100 ? -18.562 -5.609 2.947 1 94.25 100 ILE A O 1
ATOM 826 N N . ASP A 1 101 ? -17.188 -3.973 3.615 1 96 101 ASP A N 1
ATOM 827 C CA . ASP A 1 101 ? -15.969 -4.754 3.422 1 96 101 ASP A CA 1
ATOM 828 C C . ASP A 1 101 ? -14.789 -4.125 4.16 1 96 101 ASP A C 1
ATOM 830 O O . ASP A 1 101 ? -14.898 -3.021 4.695 1 96 101 ASP A O 1
ATOM 834 N N . SER A 1 102 ? -13.742 -4.895 4.234 1 97.56 102 SER A N 1
ATOM 835 C CA . SER A 1 102 ? -12.453 -4.418 4.719 1 97.56 102 SER A CA 1
ATOM 836 C C . SER A 1 102 ? -11.383 -4.523 3.641 1 97.56 102 SER A C 1
ATOM 838 O O . SER A 1 102 ? -11.328 -5.516 2.908 1 97.56 102 SER A O 1
ATOM 840 N N . VAL A 1 103 ? -10.594 -3.486 3.537 1 98.25 103 VAL A N 1
ATOM 841 C CA . VAL A 1 103 ? -9.602 -3.414 2.471 1 98.25 103 VAL A CA 1
ATOM 842 C C . VAL A 1 103 ? -8.25 -2.986 3.047 1 98.25 103 VAL A C 1
ATOM 844 O O . VAL A 1 103 ? -8.188 -2.422 4.141 1 98.25 103 VAL A O 1
ATOM 847 N N . ILE A 1 104 ? -7.16 -3.336 2.387 1 98.56 104 ILE A N 1
ATOM 848 C CA . ILE A 1 104 ? -5.824 -2.842 2.707 1 98.56 104 ILE A CA 1
ATOM 849 C C . ILE A 1 104 ? -5.352 -1.893 1.609 1 98.56 104 ILE A C 1
ATOM 851 O O . ILE A 1 104 ? -5.113 -2.314 0.475 1 98.56 104 ILE A O 1
ATOM 855 N N . GLY A 1 105 ? -5.227 -0.624 1.929 1 98.62 105 GLY A N 1
ATOM 856 C CA . GLY A 1 105 ? -4.84 0.355 0.925 1 98.62 105 GLY A CA 1
ATOM 857 C C . GLY A 1 105 ? -4.746 1.767 1.473 1 98.62 105 GLY A C 1
ATOM 858 O O . GLY A 1 105 ? -4.625 1.962 2.684 1 98.62 105 GLY A O 1
ATOM 859 N N . TRP A 1 106 ? -4.648 2.732 0.566 1 98.81 106 TRP A N 1
ATOM 860 C CA . TRP A 1 106 ? -4.582 4.148 0.908 1 98.81 106 TRP A CA 1
ATOM 861 C C . TRP A 1 106 ? -5.934 4.656 1.396 1 98.81 106 TRP A C 1
ATOM 863 O O . TRP A 1 106 ? -6.961 4.434 0.746 1 98.81 106 TRP A O 1
ATOM 873 N N . HIS A 1 107 ? -5.918 5.305 2.553 1 98.88 107 HIS A N 1
ATOM 874 C CA . HIS A 1 107 ? -7.109 5.93 3.119 1 98.88 107 HIS A CA 1
ATOM 875 C C . HIS A 1 107 ? -6.742 7.125 3.99 1 98.88 107 HIS A C 1
ATOM 877 O O . HIS A 1 107 ? -5.562 7.438 4.16 1 98.88 107 HIS A O 1
ATOM 883 N N . TYR A 1 108 ? -7.715 7.852 4.352 1 98.62 108 TYR A N 1
ATOM 884 C CA . TYR A 1 108 ? -7.43 8.945 5.27 1 98.62 108 TYR A CA 1
ATOM 885 C C . TYR A 1 108 ? -8.227 8.797 6.559 1 98.62 108 TYR A C 1
ATOM 887 O O . TYR A 1 108 ? -9.359 8.312 6.547 1 98.62 108 TYR A O 1
ATOM 895 N N . GLU A 1 109 ? -7.566 9.109 7.602 1 98.06 109 GLU A N 1
ATOM 896 C CA . GLU A 1 109 ? -8.148 9.148 8.938 1 98.06 109 GLU A CA 1
ATOM 897 C C . GLU A 1 109 ? -8.453 10.578 9.367 1 98.06 109 GLU A C 1
ATOM 899 O O . GLU A 1 109 ? -7.66 11.492 9.109 1 98.06 109 GLU A O 1
ATOM 904 N N . VAL A 1 110 ? -9.555 10.75 10.039 1 97.31 110 VAL A N 1
ATOM 905 C CA . VAL A 1 110 ? -9.953 12.07 10.508 1 97.31 110 VAL A CA 1
ATOM 906 C C . VAL A 1 110 ? -9.102 12.461 11.719 1 97.31 110 VAL A C 1
ATOM 908 O O . VAL A 1 110 ? -8.93 11.672 12.648 1 97.31 110 VAL A O 1
ATOM 911 N N . ILE A 1 111 ? -8.531 13.594 11.609 1 97.12 111 ILE A N 1
ATOM 912 C CA . ILE A 1 111 ? -7.879 14.18 12.773 1 97.12 111 ILE A CA 1
ATOM 913 C C . ILE A 1 111 ? -8.906 14.914 13.625 1 97.12 111 ILE A C 1
ATOM 915 O O . ILE A 1 111 ? -9.531 15.875 13.164 1 97.12 111 ILE A O 1
ATOM 919 N N . PRO A 1 112 ? -9.062 14.516 14.844 1 94.44 112 PRO A N 1
ATOM 920 C CA . PRO A 1 112 ? -10.078 15.164 15.672 1 94.44 112 PRO A CA 1
ATOM 921 C C . PRO A 1 112 ? -9.695 16.578 16.078 1 94.44 112 PRO A C 1
ATOM 923 O O . PRO A 1 112 ? -8.695 16.781 16.781 1 94.44 112 PRO A O 1
ATOM 926 N N . THR A 1 113 ? -10.438 17.5 15.664 1 91.12 113 THR A N 1
ATOM 927 C CA . THR A 1 113 ? -10.195 18.906 16 1 91.12 113 THR A CA 1
ATOM 928 C C . THR A 1 113 ? -11.281 19.422 16.938 1 91.12 113 THR A C 1
ATOM 930 O O . THR A 1 113 ? -11.102 20.453 17.594 1 91.12 113 THR A O 1
ATOM 933 N N . ASP A 1 114 ? -12.477 18.797 16.984 1 88.31 114 ASP A N 1
ATOM 934 C CA . ASP A 1 114 ? -13.602 19.141 17.844 1 88.31 114 ASP A CA 1
ATOM 935 C C . ASP A 1 114 ? -14.445 17.922 18.172 1 88.31 114 ASP A C 1
ATOM 937 O O . ASP A 1 114 ? -14.078 16.797 17.828 1 88.31 114 ASP A O 1
ATOM 941 N N . GLU A 1 115 ? -15.523 18.156 18.891 1 88.75 115 GLU A N 1
ATOM 942 C CA . GLU A 1 115 ? -16.344 17.047 19.359 1 88.75 115 GLU A CA 1
ATOM 943 C C . GLU A 1 115 ? -17.031 16.344 18.188 1 88.75 115 GLU A C 1
ATOM 945 O O . GLU A 1 115 ? -17.219 15.117 18.219 1 88.75 115 GLU A O 1
ATOM 950 N N . LEU A 1 116 ? -17.391 17.047 17.219 1 87.5 116 LEU A N 1
ATOM 951 C CA . LEU A 1 116 ? -18.094 16.484 16.062 1 87.5 116 LEU A CA 1
ATOM 952 C C . LEU A 1 116 ? -17.188 15.523 15.305 1 87.5 116 LEU A C 1
ATOM 954 O O . LEU A 1 116 ? -17.625 14.453 14.875 1 87.5 116 LEU A O 1
ATOM 958 N N . SER A 1 117 ? -15.969 15.898 15.07 1 90 117 SER A N 1
ATOM 959 C CA . SER A 1 117 ? -15.016 15.094 14.312 1 90 117 SER A CA 1
ATOM 960 C C . SER A 1 117 ? -14.688 13.797 15.047 1 90 117 SER A C 1
ATOM 962 O O . SER A 1 117 ? -14.094 12.883 14.469 1 90 117 SER A O 1
ATOM 964 N N . LYS A 1 118 ? -15.188 13.758 16.297 1 90.88 118 LYS A N 1
ATOM 965 C CA . L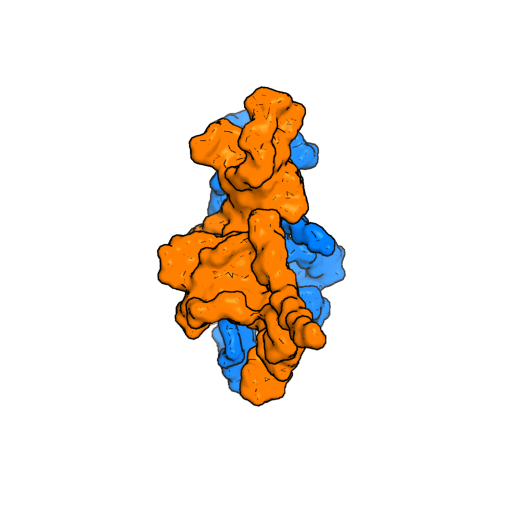YS A 1 118 ? -14.938 12.562 17.094 1 90.88 118 LYS A CA 1
ATOM 966 C C . LYS A 1 118 ? -16.109 11.586 17 1 90.88 118 LYS A C 1
ATOM 968 O O . LYS A 1 118 ? -15.977 10.414 17.359 1 90.88 118 LYS A O 1
ATOM 973 N N . CYS A 1 119 ? -17.203 12.062 16.5 1 91.38 119 CYS A N 1
ATOM 974 C CA . CYS A 1 119 ? -18.422 11.273 16.547 1 91.38 119 CYS A CA 1
ATOM 975 C C . CYS A 1 119 ? -18.656 10.555 15.219 1 91.38 119 CYS A C 1
ATOM 977 O O . CYS A 1 119 ? -18.281 11.062 14.164 1 91.38 119 CYS A O 1
ATOM 979 N N . GLU A 1 120 ? -19.266 9.469 15.375 1 89.62 120 GLU A N 1
ATOM 980 C CA . GLU A 1 120 ? -19.734 8.781 14.172 1 89.62 120 GLU A CA 1
ATOM 981 C C . GLU A 1 120 ? -20.891 9.523 13.523 1 89.62 120 GLU A C 1
ATOM 983 O O . GLU A 1 120 ? -21.75 10.07 14.219 1 89.62 120 GLU A O 1
ATOM 988 N N . PRO A 1 121 ? -20.906 9.523 12.211 1 90.25 121 PRO A N 1
ATOM 989 C CA . PRO A 1 121 ? -20.047 8.852 11.234 1 90.25 121 PRO A CA 1
ATOM 990 C C . PRO A 1 121 ? -18.891 9.734 10.758 1 90.25 121 PRO A C 1
ATOM 992 O O . PRO A 1 121 ? -18.188 9.375 9.805 1 90.25 121 PRO A O 1
ATOM 995 N N . PHE A 1 122 ? -18.766 10.828 11.422 1 89.88 122 PHE A N 1
ATOM 996 C CA . PHE A 1 122 ? -17.844 11.836 10.93 1 89.88 122 PHE A CA 1
ATOM 997 C C . PHE A 1 122 ? -16.391 11.414 11.164 1 89.88 122 PHE A C 1
ATOM 999 O O . PHE A 1 122 ? -15.484 11.93 10.516 1 89.88 122 PHE A O 1
ATOM 1006 N N . CYS A 1 123 ? -16.188 10.477 12.039 1 93.62 123 CYS A N 1
ATOM 1007 C CA . CYS A 1 123 ? -14.828 10.086 12.406 1 93.62 123 CYS A CA 1
ATOM 1008 C C . CYS A 1 123 ? -14.375 8.867 11.602 1 93.62 123 CYS A C 1
ATOM 1010 O O . CYS A 1 123 ? -13.281 8.352 11.812 1 93.62 123 CYS A O 1
ATOM 1012 N N . TYR A 1 124 ? -15.188 8.422 10.68 1 94.31 124 TYR A N 1
ATOM 1013 C CA . TYR A 1 124 ? -14.844 7.211 9.93 1 94.31 124 TYR A CA 1
ATOM 1014 C C . TYR A 1 124 ? -13.711 7.48 8.953 1 94.31 124 TYR A C 1
ATOM 1016 O O . TYR A 1 124 ? -13.664 8.539 8.32 1 94.31 124 TYR A O 1
ATOM 1024 N N . SER A 1 125 ? -12.828 6.516 8.789 1 96.19 125 SER A N 1
ATOM 1025 C CA . SER A 1 125 ? -11.844 6.555 7.707 1 96.19 125 SER A CA 1
ATOM 1026 C C . SER A 1 125 ? -12.5 6.367 6.348 1 96.19 125 SER A C 1
ATOM 1028 O O . SER A 1 125 ? -13.492 5.637 6.227 1 96.19 125 SER A O 1
ATOM 1030 N N . MET A 1 126 ? -12 7.035 5.414 1 97 126 MET A N 1
ATOM 1031 C CA . MET A 1 126 ? -12.516 6.957 4.051 1 97 126 MET A CA 1
ATOM 1032 C C . MET A 1 126 ? -11.398 6.664 3.061 1 97 126 MET A C 1
ATOM 1034 O O . MET A 1 126 ? -10.227 6.957 3.33 1 97 126 MET A O 1
ATOM 1038 N N . PRO A 1 127 ? -11.75 6.086 1.893 1 98.31 127 PRO A N 1
ATOM 1039 C CA . PRO A 1 127 ? -10.719 5.844 0.879 1 98.31 127 PRO A CA 1
ATOM 1040 C C . PRO A 1 127 ? -10.031 7.129 0.422 1 98.31 127 PRO A C 1
ATOM 1042 O O . PRO A 1 127 ? -10.68 8.18 0.325 1 98.31 127 PRO A O 1
ATOM 1045 N N . LEU A 1 128 ? -8.75 7.035 0.253 1 98.88 128 LEU A N 1
ATOM 1046 C CA . LEU A 1 128 ? -8.008 8.117 -0.39 1 98.88 128 LEU A CA 1
ATOM 1047 C C . LEU A 1 128 ? -7.852 7.855 -1.884 1 98.88 128 LEU A C 1
ATOM 1049 O O . LEU A 1 128 ? -7.031 7.031 -2.291 1 98.88 128 LEU A O 1
ATOM 1053 N N . THR A 1 129 ? -8.617 8.539 -2.67 1 98.69 129 THR A N 1
ATOM 1054 C CA . THR A 1 129 ? -8.648 8.445 -4.125 1 98.69 129 THR A CA 1
ATOM 1055 C C . THR A 1 129 ? -8.789 9.828 -4.754 1 98.69 129 THR A C 1
ATOM 1057 O O . THR A 1 129 ? -9.062 10.812 -4.059 1 98.69 129 THR A O 1
ATOM 1060 N N . ASP A 1 130 ? -8.578 9.836 -6.074 1 98.38 130 ASP A N 1
ATOM 1061 C CA . ASP A 1 130 ? -8.773 11.094 -6.789 1 98.38 130 ASP A CA 1
ATOM 1062 C C . ASP A 1 130 ? -10.188 11.633 -6.574 1 98.38 130 ASP A C 1
ATOM 1064 O O . ASP A 1 130 ? -10.383 12.844 -6.457 1 98.38 130 ASP A O 1
ATOM 1068 N N . THR A 1 131 ? -11.172 10.727 -6.5 1 97.44 131 THR A N 1
ATOM 1069 C CA . THR A 1 131 ? -12.57 11.109 -6.32 1 97.44 131 THR A CA 1
ATOM 1070 C C . THR A 1 131 ? -12.766 11.844 -4.996 1 97.44 131 THR A C 1
ATOM 1072 O O . THR A 1 131 ? -13.352 12.922 -4.957 1 97.44 131 THR A O 1
ATOM 1075 N N . TYR A 1 132 ? -12.25 11.289 -3.979 1 98 132 TYR A N 1
ATOM 1076 C CA . TYR A 1 132 ? -12.43 11.898 -2.666 1 98 132 TYR A CA 1
ATOM 1077 C C . TYR A 1 132 ? -11.609 13.18 -2.539 1 98 132 TYR A C 1
ATOM 1079 O O . TYR A 1 132 ? -12.031 14.125 -1.876 1 98 132 TYR A O 1
ATOM 1087 N N . ILE A 1 133 ? -10.438 13.18 -3.129 1 98.75 133 ILE A N 1
ATOM 1088 C CA . ILE A 1 133 ? -9.602 14.367 -3.096 1 98.75 133 ILE A CA 1
ATOM 1089 C C . ILE A 1 133 ? -10.336 15.531 -3.756 1 98.75 133 ILE A C 1
ATOM 1091 O O . ILE A 1 133 ? -10.359 16.641 -3.223 1 98.75 133 ILE A O 1
ATOM 1095 N N . LYS A 1 134 ? -10.906 15.281 -4.883 1 98.38 134 LYS A N 1
ATOM 1096 C CA . LYS A 1 134 ? -11.648 16.312 -5.605 1 98.38 134 LYS A CA 1
ATOM 1097 C C . LYS A 1 134 ? -12.906 16.734 -4.84 1 98.38 134 LYS A C 1
ATOM 1099 O O . LYS A 1 134 ? -13.172 17.922 -4.68 1 98.38 134 LYS A O 1
ATOM 1104 N N . LEU A 1 135 ? -13.719 15.766 -4.379 1 97.69 135 LEU A N 1
ATOM 1105 C CA . LEU A 1 135 ? -14.969 16.016 -3.672 1 97.69 135 LEU A CA 1
ATOM 1106 C C . LEU A 1 135 ? -14.734 16.875 -2.432 1 97.69 135 LEU A C 1
ATOM 1108 O O . LEU A 1 135 ? -15.547 17.75 -2.105 1 97.69 135 LEU A O 1
ATOM 1112 N N . ASN A 1 136 ? -13.625 16.578 -1.771 1 98.25 136 ASN A N 1
ATOM 1113 C CA . ASN A 1 136 ? -13.359 17.25 -0.504 1 98.25 136 ASN A CA 1
ATOM 1114 C C . ASN A 1 136 ? -12.375 18.406 -0.676 1 98.25 136 ASN A C 1
ATOM 1116 O O . ASN A 1 136 ? -11.992 19.047 0.301 1 98.25 136 ASN A O 1
ATOM 1120 N N . GLU A 1 137 ? -11.914 18.609 -1.881 1 98.75 137 GLU A N 1
ATOM 1121 C CA . GLU A 1 137 ? -10.961 19.672 -2.164 1 98.75 137 GLU A CA 1
ATOM 1122 C C . GLU A 1 137 ? -9.766 19.609 -1.218 1 98.75 137 GLU A C 1
ATOM 1124 O O . GLU A 1 137 ? -9.422 20.609 -0.567 1 98.75 137 GLU A O 1
ATOM 1129 N N . MET A 1 138 ? -9.164 18.516 -1.157 1 98.81 138 MET A N 1
ATOM 1130 C CA . MET A 1 138 ? -8.117 18.281 -0.173 1 98.81 138 MET A CA 1
ATOM 1131 C C . MET A 1 138 ? -6.828 19 -0.559 1 98.81 138 MET A C 1
ATOM 1133 O O . MET A 1 138 ? -6.43 18.984 -1.725 1 98.81 138 MET A O 1
ATOM 1137 N N . GLU A 1 139 ? -6.227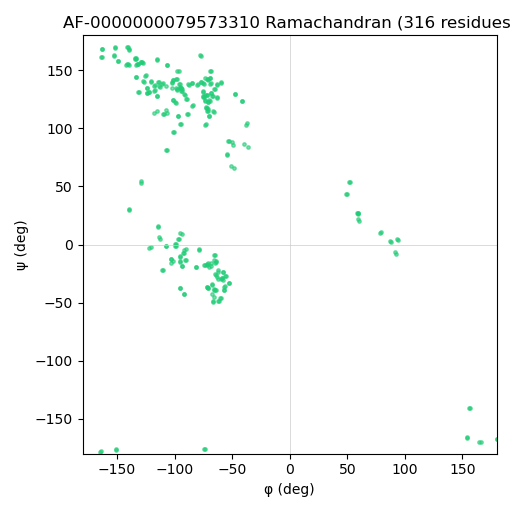 19.562 0.454 1 98.81 139 GLU A N 1
ATOM 1138 C CA . GLU A 1 139 ? -4.957 20.266 0.311 1 98.81 139 GLU A CA 1
ATOM 1139 C C . GLU A 1 139 ? -3.955 19.828 1.375 1 98.81 139 GLU A C 1
ATOM 1141 O O . GLU A 1 139 ? -4.277 19.797 2.564 1 98.81 139 GLU A O 1
ATOM 1146 N N . VAL A 1 140 ? -2.736 19.516 0.919 1 98.88 140 VAL A N 1
ATOM 1147 C CA . VAL A 1 140 ? -1.69 19.172 1.878 1 98.88 140 VAL A CA 1
ATOM 1148 C C . VAL A 1 140 ? -1.282 20.406 2.662 1 98.88 140 VAL A C 1
ATOM 1150 O O . VAL A 1 140 ? -0.855 21.406 2.078 1 98.88 140 VAL A O 1
ATOM 1153 N N . VAL A 1 141 ? -1.346 20.344 3.971 1 98.56 141 VAL A N 1
ATOM 1154 C CA . VAL A 1 141 ? -1.029 21.516 4.777 1 98.56 141 VAL A CA 1
ATOM 1155 C C . VAL A 1 141 ? 0.113 21.188 5.738 1 98.56 141 VAL A C 1
ATOM 1157 O O . VAL A 1 141 ? 0.56 22.062 6.496 1 98.56 141 VAL A O 1
ATOM 1160 N N . GLY A 1 142 ? 0.614 20.031 5.816 1 98.19 142 GLY A N 1
ATOM 1161 C CA . GLY A 1 142 ? 1.697 19.594 6.68 1 98.19 142 GLY A CA 1
ATOM 1162 C C . GLY A 1 142 ? 1.821 18.078 6.758 1 98.19 142 GLY A C 1
ATOM 1163 O O . GLY A 1 142 ? 1.318 17.359 5.887 1 98.19 142 GLY A O 1
ATOM 1164 N N . ASN A 1 143 ? 2.623 17.625 7.652 1 98.19 143 ASN A N 1
ATOM 1165 C CA . ASN A 1 143 ? 2.754 16.203 7.98 1 98.19 143 ASN A CA 1
ATOM 1166 C C . ASN A 1 143 ? 2.916 15.992 9.484 1 98.19 143 ASN A C 1
ATOM 1168 O O . ASN A 1 143 ? 3.111 16.953 10.234 1 98.19 143 ASN A O 1
ATOM 1172 N N . VAL A 1 144 ? 2.846 14.805 9.906 1 97.25 144 VAL A N 1
ATOM 1173 C CA . VAL A 1 144 ? 2.752 14.484 11.328 1 97.25 144 VAL A CA 1
ATOM 1174 C C . VAL A 1 144 ? 4.094 14.75 12.008 1 97.25 144 VAL A C 1
ATOM 1176 O O . VAL A 1 144 ? 4.16 14.898 13.227 1 97.25 144 VAL A O 1
ATOM 1179 N N . PHE A 1 145 ? 5.133 14.859 11.258 1 96.31 145 PHE A N 1
ATOM 1180 C CA . PHE A 1 145 ? 6.469 15 11.828 1 96.31 145 PHE A CA 1
ATOM 1181 C C . PHE A 1 145 ? 6.836 16.469 11.992 1 96.31 145 PHE A C 1
ATOM 1183 O O . PHE A 1 145 ? 7.371 16.859 13.031 1 96.31 145 PHE A O 1
ATOM 1190 N N . ASP A 1 146 ? 6.555 17.25 11.07 1 96.38 146 ASP A N 1
ATOM 1191 C CA . ASP A 1 146 ? 6.992 18.641 11.062 1 96.38 146 ASP A CA 1
ATOM 1192 C C . ASP A 1 146 ? 5.922 19.562 11.656 1 96.38 146 ASP A C 1
ATOM 1194 O O . ASP A 1 146 ? 6.215 20.688 12.055 1 96.38 146 ASP A O 1
ATOM 1198 N N . ASN A 1 147 ? 4.645 19.094 11.742 1 96.06 147 ASN A N 1
ATOM 1199 C CA . ASN A 1 147 ? 3.533 19.922 12.188 1 96.06 147 ASN A CA 1
ATOM 1200 C C . ASN A 1 147 ? 2.721 19.25 13.289 1 96.06 147 ASN A C 1
ATOM 1202 O O . ASN A 1 147 ? 1.502 19.109 13.172 1 96.06 147 ASN A O 1
ATOM 1206 N N . PRO A 1 148 ? 3.342 18.828 14.297 1 93.06 148 PRO A N 1
ATOM 1207 C CA . PRO A 1 148 ? 2.631 18.141 15.375 1 93.06 148 PRO A CA 1
ATOM 1208 C C . PRO A 1 148 ? 1.481 18.969 15.953 1 93.06 148 PRO A C 1
ATOM 1210 O O . PRO A 1 148 ? 0.514 18.406 16.469 1 93.06 148 PRO A O 1
ATOM 1213 N N . LYS A 1 149 ? 1.508 20.266 15.898 1 92.12 149 LYS A N 1
A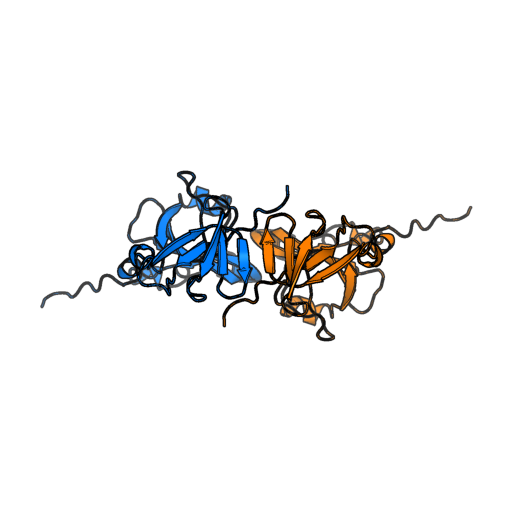TOM 1214 C CA . LYS A 1 149 ? 0.468 21.141 16.438 1 92.12 149 LYS A CA 1
ATOM 1215 C C . LYS A 1 149 ? -0.864 20.906 15.734 1 92.12 149 LYS A C 1
ATOM 1217 O O . LYS A 1 149 ? -1.929 21.125 16.312 1 92.12 149 LYS A O 1
ATOM 1222 N N . LEU A 1 150 ? -0.803 20.5 14.469 1 93.19 150 LEU A N 1
ATOM 1223 C CA . LEU A 1 150 ? -2.014 20.25 13.695 1 93.19 150 LEU A CA 1
ATOM 1224 C C . LEU A 1 150 ? -2.758 19.031 14.219 1 93.19 150 LEU A C 1
ATOM 1226 O O . LEU A 1 150 ? -3.93 18.828 13.898 1 93.19 150 LEU A O 1
ATOM 1230 N N . LEU A 1 151 ? -2.084 18.234 15.008 1 90.25 151 LEU A N 1
ATOM 1231 C CA . LEU A 1 151 ? -2.686 17.016 15.539 1 90.25 151 LEU A CA 1
ATOM 1232 C C . LEU A 1 151 ? -3.359 17.266 16.875 1 90.25 151 LEU A C 1
ATOM 1234 O O . LEU A 1 151 ? -4.062 16.406 17.406 1 90.25 151 LEU A O 1
ATOM 1238 N N . GLU A 1 152 ? -3.062 18.422 17.438 1 83.44 152 GLU A N 1
ATOM 1239 C CA . GLU A 1 152 ? -3.584 18.75 18.75 1 83.44 152 GLU A CA 1
ATOM 1240 C C . GLU A 1 152 ? -4.98 19.359 18.672 1 83.44 152 GLU A C 1
ATOM 1242 O O . GLU A 1 152 ? -5.293 20.062 17.703 1 83.44 152 GLU A O 1
ATOM 1247 N N . GLU A 1 153 ? -5.844 18.906 19.641 1 74 153 GLU A N 1
ATOM 1248 C CA . GLU A 1 153 ? -7.184 19.484 19.734 1 74 153 GLU A CA 1
ATOM 1249 C C . GLU A 1 153 ? -7.141 20.891 20.312 1 74 153 GLU A C 1
ATOM 1251 O O . GLU A 1 153 ? -6.301 21.203 21.156 1 74 153 GLU A O 1
ATOM 1256 N N . GLU A 1 154 ? -7.66 21.922 19.641 1 58.38 154 GLU A N 1
ATOM 1257 C CA . GLU A 1 154 ? -7.781 23.234 20.297 1 58.38 154 GLU A CA 1
ATOM 1258 C C . GLU A 1 154 ? -8.547 23.125 21.609 1 58.38 154 GLU A C 1
ATOM 1260 O O . GLU A 1 154 ? -9.672 22.625 21.641 1 58.38 154 GLU A O 1
ATOM 1265 N N . ASN A 1 155 ? -7.938 22.672 22.641 1 49.81 155 ASN A N 1
ATOM 1266 C CA . ASN A 1 155 ? -8.609 22.75 23.922 1 49.81 155 ASN A CA 1
ATOM 1267 C C . ASN A 1 155 ? -9.148 24.156 24.188 1 49.81 155 ASN A C 1
ATOM 1269 O O . ASN A 1 155 ? -8.406 25.141 24.141 1 49.81 155 ASN A O 1
ATOM 1273 N N . VAL A 1 156 ? -10.445 24.516 23.75 1 49.09 156 VAL A N 1
ATOM 1274 C CA . VAL A 1 156 ? -11.141 25.703 24.234 1 49.09 156 VAL A CA 1
ATOM 1275 C C . VAL A 1 156 ? -11.125 25.719 25.766 1 49.09 156 VAL A C 1
ATOM 1277 O O . VAL A 1 156 ? -11.828 24.938 26.406 1 49.09 156 VAL A O 1
ATOM 1280 N N . HIS A 1 157 ? -10.125 25.875 26.438 1 44.09 157 HIS A N 1
ATOM 1281 C CA . HIS A 1 157 ? -10.266 26.234 27.844 1 44.09 157 HIS A CA 1
ATOM 1282 C C . HIS A 1 157 ? -11.133 27.469 28.016 1 44.09 157 HIS A C 1
ATOM 1284 O O . HIS A 1 157 ? -10.797 28.547 27.516 1 44.09 157 HIS A O 1
ATOM 1290 N N . GLY A 1 158 ? -12.445 27.297 28.141 1 37.34 158 GLY A N 1
ATOM 1291 C CA . GLY A 1 158 ? -13.25 28.297 28.828 1 37.34 158 GLY A CA 1
ATOM 1292 C C . GLY A 1 158 ? -12.578 28.875 30.062 1 37.34 158 GLY A C 1
ATOM 1293 O O . GLY A 1 158 ? -12.156 28.125 30.953 1 37.34 158 GLY A O 1
ATOM 1294 N N . THR A 1 159 ? -11.797 29.875 29.891 1 37.41 159 THR A N 1
ATOM 1295 C CA . THR A 1 159 ? -11.562 30.703 31.078 1 37.41 159 THR A CA 1
ATOM 1296 C C . THR A 1 159 ? -12.836 30.844 31.906 1 37.41 159 THR A C 1
ATOM 1298 O O . THR A 1 159 ? -13.875 31.281 31.391 1 37.41 159 THR A O 1
ATOM 1301 N N . ASP A 1 160 ? -12.906 30.125 32.969 1 30.59 160 ASP A N 1
ATOM 1302 C CA . ASP A 1 160 ? -13.648 30.75 34.062 1 30.59 160 ASP A CA 1
ATOM 1303 C C . ASP A 1 160 ? -13.211 32.188 34.281 1 30.59 160 ASP A C 1
ATOM 1305 O O . ASP A 1 160 ? -12.023 32.5 34.219 1 30.59 160 ASP A O 1
ATOM 1309 N N . MET B 1 1 ? 2.984 -1.524 14.445 1 46.59 1 MET B N 1
ATOM 1310 C CA . MET B 1 1 ? 3.969 -2.359 13.758 1 46.59 1 MET B CA 1
ATOM 1311 C C . MET B 1 1 ? 4.25 -1.83 12.359 1 46.59 1 MET B C 1
ATOM 1313 O O . MET B 1 1 ? 3.334 -1.385 11.664 1 46.59 1 MET B O 1
ATOM 1317 N N . ASN B 1 2 ? 5.562 -1.485 12.055 1 65.44 2 ASN B N 1
ATOM 1318 C CA . ASN B 1 2 ? 6.008 -0.867 10.812 1 65.44 2 ASN B CA 1
ATOM 1319 C C . ASN B 1 2 ? 5.848 -1.815 9.625 1 65.44 2 ASN B C 1
ATOM 1321 O O . ASN B 1 2 ? 6.117 -3.012 9.742 1 65.44 2 ASN B O 1
ATOM 1325 N N . ARG B 1 3 ? 5.078 -1.602 8.688 1 85.81 3 ARG B N 1
ATOM 1326 C CA . ARG B 1 3 ? 4.879 -2.291 7.418 1 85.81 3 ARG B CA 1
ATOM 1327 C C . ARG B 1 3 ? 6.215 -2.699 6.801 1 85.81 3 ARG B C 1
ATOM 1329 O O . ARG B 1 3 ? 7.16 -1.907 6.773 1 85.81 3 ARG B O 1
ATOM 1336 N N . GLU B 1 4 ? 6.352 -4.074 6.52 1 92 4 GLU B N 1
ATOM 1337 C CA . GLU B 1 4 ? 7.535 -4.535 5.797 1 92 4 GLU B CA 1
ATOM 1338 C C . GLU B 1 4 ? 7.496 -4.094 4.336 1 92 4 GLU B C 1
ATOM 1340 O O . GLU B 1 4 ? 6.617 -4.516 3.578 1 92 4 GLU B O 1
ATOM 1345 N N . ILE B 1 5 ? 8.422 -3.254 3.977 1 95.88 5 ILE B N 1
ATOM 1346 C CA . ILE B 1 5 ? 8.508 -2.77 2.604 1 95.88 5 ILE B CA 1
ATOM 1347 C C . ILE B 1 5 ? 9.609 -3.518 1.855 1 95.88 5 ILE B C 1
ATOM 1349 O O . ILE B 1 5 ? 10.789 -3.184 1.979 1 95.88 5 ILE B O 1
ATOM 1353 N N . LEU B 1 6 ? 9.258 -4.512 1.132 1 97.12 6 LEU B N 1
ATOM 1354 C CA . LEU B 1 6 ? 10.188 -5.359 0.392 1 97.12 6 LEU B CA 1
ATOM 1355 C C . LEU B 1 6 ? 9.727 -5.547 -1.049 1 97.12 6 LEU B C 1
ATOM 1357 O O . LEU B 1 6 ? 8.531 -5.461 -1.338 1 97.12 6 LEU B O 1
ATOM 1361 N N . PHE B 1 7 ? 10.664 -5.824 -1.896 1 97.62 7 PHE B N 1
ATOM 1362 C CA . PHE B 1 7 ? 10.414 -6.031 -3.316 1 97.62 7 PHE B CA 1
ATOM 1363 C C . PHE B 1 7 ? 11.141 -7.27 -3.82 1 97.62 7 PHE B C 1
ATOM 1365 O O . PHE B 1 7 ? 12.07 -7.754 -3.172 1 97.62 7 PHE B O 1
ATOM 1372 N N . ARG B 1 8 ? 10.68 -7.73 -4.898 1 97.38 8 ARG B N 1
ATOM 1373 C CA . ARG B 1 8 ? 11.414 -8.719 -5.68 1 97.38 8 ARG B CA 1
ATOM 1374 C C . ARG B 1 8 ? 11.305 -8.438 -7.172 1 97.38 8 ARG B C 1
ATOM 1376 O O . ARG B 1 8 ? 10.367 -7.77 -7.613 1 97.38 8 ARG B O 1
ATOM 1383 N N . ALA B 1 9 ? 12.289 -8.906 -7.895 1 96.75 9 ALA B N 1
ATOM 1384 C CA . ALA B 1 9 ? 12.297 -8.75 -9.352 1 96.75 9 ALA B CA 1
ATOM 1385 C C . ALA B 1 9 ? 13.297 -9.703 -9.992 1 96.75 9 ALA B C 1
ATOM 1387 O O . ALA B 1 9 ? 14.164 -10.266 -9.312 1 96.75 9 ALA B O 1
ATOM 1388 N N . LYS B 1 10 ? 13.078 -9.898 -11.273 1 95.56 10 LYS B N 1
ATOM 1389 C CA . LYS B 1 10 ? 13.961 -10.789 -12.023 1 95.56 10 LYS B CA 1
ATOM 1390 C C . LYS B 1 10 ? 15.305 -10.117 -12.297 1 95.56 10 LYS B C 1
ATOM 1392 O O . LYS B 1 10 ? 15.359 -8.992 -12.789 1 95.56 10 LYS B O 1
ATOM 1397 N N . HIS B 1 11 ? 16.328 -10.836 -12.008 1 91.56 11 HIS B N 1
ATOM 1398 C CA . HIS B 1 11 ? 17.688 -10.367 -12.258 1 91.56 11 HIS B CA 1
ATOM 1399 C C . HIS B 1 11 ? 17.969 -10.281 -13.758 1 91.56 11 HIS B C 1
ATOM 1401 O O . HIS B 1 11 ? 17.516 -11.133 -14.531 1 91.56 11 HIS B O 1
ATOM 1407 N N . ILE B 1 12 ? 18.672 -9.156 -14.023 1 88.44 12 ILE B N 1
ATOM 1408 C CA . ILE B 1 12 ? 19.281 -9.008 -15.344 1 88.44 12 ILE B CA 1
ATOM 1409 C C . ILE B 1 12 ? 20.797 -8.914 -15.203 1 88.44 12 ILE B C 1
ATOM 1411 O O . ILE B 1 12 ? 21.297 -8.117 -14.414 1 88.44 12 ILE B O 1
ATOM 1415 N N . HIS B 1 13 ? 21.516 -9.828 -15.648 1 77.31 13 HIS B N 1
ATOM 1416 C CA . HIS B 1 13 ? 22.969 -9.711 -15.578 1 77.31 13 HIS B CA 1
ATOM 1417 C C . HIS B 1 13 ? 23.547 -9.234 -16.906 1 77.31 13 HIS B C 1
ATOM 1419 O O . HIS B 1 13 ? 23.109 -9.672 -17.969 1 77.31 13 HIS B O 1
ATOM 1425 N N . THR B 1 14 ? 24.406 -8.328 -16.734 1 72.38 14 THR B N 1
ATOM 1426 C CA . THR B 1 14 ? 25.016 -7.734 -17.922 1 72.38 14 THR B CA 1
ATOM 1427 C C . THR B 1 14 ? 26.406 -8.312 -18.172 1 72.38 14 THR B C 1
ATOM 1429 O O . THR B 1 14 ? 26.984 -8.117 -19.234 1 72.38 14 THR B O 1
ATOM 1432 N N . ILE B 1 15 ? 26.891 -8.977 -17.125 1 73.25 15 ILE B N 1
ATOM 1433 C CA . ILE B 1 15 ? 28.234 -9.531 -17.297 1 73.25 15 ILE B CA 1
ATOM 1434 C C . ILE B 1 15 ? 28.141 -11.031 -17.562 1 73.25 15 ILE B C 1
ATOM 1436 O O . ILE B 1 15 ? 27.406 -11.742 -16.875 1 73.25 15 ILE B O 1
ATOM 1440 N N . PRO B 1 16 ? 28.891 -11.469 -18.531 1 75 16 PRO B N 1
ATOM 1441 C CA . PRO B 1 16 ? 28.844 -12.875 -18.922 1 75 16 PRO B CA 1
ATOM 1442 C C . PRO B 1 16 ? 29.047 -13.82 -17.734 1 75 16 PRO B C 1
ATOM 1444 O O . PRO B 1 16 ? 28.359 -14.852 -17.641 1 75 16 PRO B O 1
ATOM 1447 N N . ASP B 1 17 ? 29.844 -13.438 -16.734 1 77.31 17 ASP B N 1
ATOM 1448 C CA . ASP B 1 17 ? 30.188 -14.312 -15.625 1 77.31 17 ASP B CA 1
ATOM 1449 C C . ASP B 1 17 ? 28.969 -14.539 -14.727 1 77.31 17 ASP B C 1
ATOM 1451 O O . ASP B 1 17 ? 28.922 -15.523 -13.984 1 77.31 17 ASP B O 1
ATOM 1455 N N . ASN B 1 18 ? 28.016 -13.695 -14.82 1 74.88 18 ASN B N 1
ATOM 1456 C CA . ASN B 1 18 ? 26.859 -13.797 -13.938 1 74.88 18 ASN B CA 1
ATOM 1457 C C . ASN B 1 18 ? 25.578 -14.133 -14.703 1 74.88 18 ASN B C 1
ATOM 1459 O O . ASN B 1 18 ? 24.484 -13.961 -14.195 1 74.88 18 ASN B O 1
ATOM 1463 N N . GLU B 1 19 ? 25.812 -14.586 -15.961 1 77.31 19 GLU B N 1
ATOM 1464 C CA . GLU B 1 19 ? 24.688 -14.898 -16.828 1 77.31 19 GLU B CA 1
ATOM 1465 C C . GLU B 1 19 ? 23.781 -15.961 -16.219 1 77.31 19 GLU B C 1
ATOM 1467 O O . GLU B 1 19 ? 22.578 -15.992 -16.484 1 77.31 19 GLU B O 1
ATOM 1472 N N . HIS B 1 20 ? 24.391 -16.828 -15.398 1 77.25 20 HIS B N 1
ATOM 1473 C CA . HIS B 1 20 ? 23.625 -17.906 -14.773 1 77.25 20 HIS B CA 1
ATOM 1474 C C . HIS B 1 20 ? 22.578 -17.344 -13.82 1 77.25 20 HIS B C 1
ATOM 1476 O O . HIS B 1 20 ? 21.641 -18.031 -13.445 1 77.25 20 HIS B O 1
ATOM 1482 N N . LEU B 1 21 ? 22.703 -16.141 -13.461 1 76.69 21 LEU B N 1
ATOM 1483 C CA . LEU B 1 21 ? 21.75 -15.508 -12.547 1 76.69 21 LEU B CA 1
ATOM 1484 C C . LEU B 1 21 ? 20.609 -14.852 -13.305 1 76.69 21 LEU B C 1
ATOM 1486 O O . LEU B 1 21 ? 19.641 -14.391 -12.703 1 76.69 21 LEU B O 1
ATOM 1490 N N . ASN B 1 22 ? 20.75 -14.906 -14.609 1 80.06 22 ASN B N 1
ATOM 1491 C CA . ASN B 1 22 ? 19.688 -14.289 -15.414 1 80.06 22 ASN B CA 1
ATOM 1492 C C . ASN B 1 22 ? 18.359 -14.992 -15.203 1 80.06 22 ASN B C 1
ATOM 1494 O O . ASN B 1 22 ? 18.281 -16.219 -15.25 1 80.06 22 ASN B O 1
ATOM 1498 N N . GLY B 1 23 ? 17.438 -14.203 -14.883 1 84.38 23 GLY B N 1
ATOM 1499 C CA . GLY B 1 23 ? 16.094 -14.734 -14.742 1 84.38 23 GLY B CA 1
ATOM 1500 C C . GLY B 1 23 ? 15.766 -15.195 -13.336 1 84.38 23 GLY B C 1
ATOM 1501 O O . GLY B 1 23 ? 14.625 -15.547 -13.031 1 84.38 23 GLY B O 1
ATOM 1502 N N . THR B 1 24 ? 16.766 -15.188 -12.461 1 90.5 24 THR B N 1
ATOM 1503 C CA . THR B 1 24 ? 16.516 -15.508 -11.055 1 90.5 24 THR B CA 1
ATOM 1504 C C . THR B 1 24 ? 15.891 -14.312 -10.336 1 90.5 24 THR B C 1
ATOM 1506 O O . THR B 1 24 ? 15.914 -13.195 -10.852 1 90.5 24 THR B O 1
ATOM 1509 N N . TRP B 1 25 ? 15.328 -14.641 -9.195 1 93.94 25 TRP B N 1
ATOM 1510 C CA . TRP B 1 25 ? 14.664 -13.57 -8.453 1 93.94 25 TRP B CA 1
ATOM 1511 C C . TRP B 1 25 ? 15.625 -12.93 -7.457 1 93.94 25 TRP B C 1
ATOM 1513 O O . TRP B 1 25 ? 16.344 -13.625 -6.738 1 93.94 25 TRP B O 1
ATOM 1523 N N . ALA B 1 26 ? 15.703 -11.656 -7.488 1 93.62 26 ALA B N 1
ATOM 1524 C CA . ALA B 1 26 ? 16.328 -10.883 -6.422 1 93.62 26 ALA B CA 1
ATOM 1525 C C . ALA B 1 26 ? 15.297 -10.375 -5.426 1 93.62 26 ALA B C 1
ATOM 1527 O O . ALA B 1 26 ? 14.203 -9.961 -5.82 1 93.62 26 ALA B O 1
ATOM 1528 N N . HIS B 1 27 ? 15.633 -10.453 -4.156 1 95.94 27 HIS B N 1
ATOM 1529 C CA . HIS B 1 27 ? 14.758 -10.016 -3.076 1 95.94 27 HIS B CA 1
ATOM 1530 C C . HIS B 1 27 ? 15.445 -8.984 -2.188 1 95.94 27 HIS B C 1
ATOM 1532 O O . HIS B 1 27 ? 16.625 -9.133 -1.857 1 95.94 27 HIS B O 1
ATOM 1538 N N . GLY B 1 28 ? 14.656 -7.855 -1.864 1 96.81 28 GLY B N 1
ATOM 1539 C CA . GLY B 1 28 ? 15.211 -6.875 -0.942 1 96.81 28 GLY B CA 1
ATOM 1540 C C . GLY B 1 28 ? 14.602 -5.496 -1.101 1 96.81 28 GLY B C 1
ATOM 1541 O O . GLY B 1 28 ? 13.383 -5.363 -1.258 1 96.81 28 GLY B O 1
ATOM 1542 N N . TYR B 1 29 ? 15.469 -4.543 -0.982 1 97.06 29 TYR B N 1
ATOM 1543 C CA . TYR B 1 29 ? 15.039 -3.152 -1.075 1 97.06 29 TYR B CA 1
ATOM 1544 C C . TYR B 1 29 ? 15.211 -2.621 -2.492 1 97.06 29 TYR B C 1
ATOM 1546 O O . TYR B 1 29 ? 16.219 -2.902 -3.148 1 97.06 29 TYR B O 1
ATOM 1554 N N . LEU B 1 30 ? 14.18 -1.928 -2.967 1 96.31 30 LEU B N 1
ATOM 1555 C CA . LEU B 1 30 ? 14.297 -1.271 -4.266 1 96.31 30 LEU B CA 1
ATOM 1556 C C . LEU B 1 30 ? 15.195 -0.045 -4.176 1 96.31 30 LEU B C 1
ATOM 1558 O O . LEU B 1 30 ? 14.766 1.023 -3.742 1 96.31 30 LEU B O 1
ATOM 1562 N N . SER B 1 31 ? 16.375 -0.173 -4.633 1 94.75 31 SER B N 1
ATOM 1563 C CA . SER B 1 31 ? 17.391 0.849 -4.406 1 94.75 31 SER B CA 1
ATOM 1564 C C . SER B 1 31 ? 17.469 1.821 -5.578 1 94.75 31 SER B C 1
ATOM 1566 O O . SER B 1 31 ? 18.141 2.852 -5.496 1 94.75 31 SER B O 1
ATOM 1568 N N . ASP B 1 32 ? 16.812 1.532 -6.652 1 93.81 32 ASP B N 1
ATOM 1569 C CA . ASP B 1 32 ? 16.625 2.373 -7.828 1 93.81 32 ASP B CA 1
ATOM 1570 C C . ASP B 1 32 ? 15.5 1.825 -8.711 1 93.81 32 ASP B C 1
ATOM 1572 O O . ASP B 1 32 ? 14.891 0.806 -8.391 1 93.81 32 ASP B O 1
ATOM 1576 N N . LYS B 1 33 ? 15.305 2.52 -9.805 1 92.88 33 LYS B N 1
ATOM 1577 C CA . LYS B 1 33 ? 14.227 2.125 -10.703 1 92.88 33 LYS B CA 1
ATOM 1578 C C . LYS B 1 33 ? 14.414 0.693 -11.195 1 92.88 33 LYS B C 1
ATOM 1580 O O . LYS B 1 33 ? 13.438 -0.016 -11.445 1 92.88 33 LYS B O 1
ATOM 1585 N N . ASP B 1 34 ? 15.656 0.227 -11.289 1 94.5 34 ASP B N 1
ATOM 1586 C CA . ASP B 1 34 ? 15.938 -1.096 -11.844 1 94.5 34 ASP B CA 1
ATOM 1587 C C . ASP B 1 34 ? 17.031 -1.805 -11.055 1 94.5 34 ASP B C 1
ATOM 1589 O O . ASP B 1 34 ? 17.812 -2.57 -11.625 1 94.5 34 ASP B O 1
ATOM 1593 N N . TYR B 1 35 ? 17.125 -1.499 -9.734 1 94.69 35 TYR B N 1
ATOM 1594 C CA . TYR B 1 35 ? 18.078 -2.188 -8.867 1 94.69 35 TYR B CA 1
ATOM 1595 C C . TYR B 1 35 ? 17.406 -2.631 -7.566 1 94.69 35 TYR B C 1
ATOM 1597 O O . TYR B 1 35 ? 16.594 -1.899 -7 1 94.69 35 TYR B O 1
ATOM 1605 N N . ILE B 1 36 ? 17.812 -3.738 -7.102 1 95.62 36 ILE B N 1
ATOM 1606 C CA . ILE B 1 36 ? 17.406 -4.23 -5.789 1 95.62 36 ILE B CA 1
ATOM 1607 C C . ILE B 1 36 ? 18.641 -4.512 -4.945 1 95.62 36 ILE B C 1
ATOM 1609 O O . ILE B 1 36 ? 19.609 -5.125 -5.418 1 95.62 36 ILE B O 1
ATOM 1613 N N . TYR B 1 37 ? 18.578 -3.986 -3.805 1 94.94 37 TYR B N 1
ATOM 1614 C CA . TYR B 1 37 ? 19.578 -4.359 -2.801 1 94.94 37 TYR B CA 1
ATOM 1615 C C . TYR B 1 37 ? 19.125 -5.578 -2.01 1 94.94 37 TYR B C 1
ATOM 1617 O O . TYR B 1 37 ? 18.125 -5.52 -1.277 1 94.94 37 TYR B O 1
ATOM 1625 N N . ASP B 1 38 ? 19.844 -6.602 -2.24 1 90.06 38 ASP B N 1
ATOM 1626 C CA . ASP B 1 38 ? 19.562 -7.84 -1.52 1 90.06 38 ASP B CA 1
ATOM 1627 C C . ASP B 1 38 ? 20.484 -7.988 -0.305 1 90.06 38 ASP B C 1
ATOM 1629 O O . ASP B 1 38 ? 21.672 -8.297 -0.447 1 90.06 38 ASP B O 1
ATOM 1633 N N . LYS B 1 39 ? 19.906 -7.879 0.81 1 86.44 39 LYS B N 1
ATOM 1634 C CA . LYS B 1 39 ? 20.688 -7.914 2.045 1 86.44 39 LYS B CA 1
ATOM 1635 C C . LYS B 1 39 ? 21.328 -9.289 2.256 1 86.44 39 LYS B C 1
ATOM 1637 O O . LYS B 1 39 ? 22.438 -9.383 2.783 1 86.44 39 LYS B O 1
ATOM 1642 N N . SER B 1 40 ? 20.578 -10.32 1.914 1 85.56 40 SER B N 1
ATOM 1643 C CA . SER B 1 40 ? 21.094 -11.672 2.123 1 85.56 40 SER B CA 1
ATOM 1644 C C . SER B 1 40 ? 22.312 -11.938 1.263 1 85.56 40 SER B C 1
ATOM 1646 O O . SER B 1 40 ? 23.188 -12.727 1.644 1 85.56 40 SER B O 1
ATOM 1648 N N . LEU B 1 41 ? 22.438 -11.258 0.176 1 82.88 41 LEU B N 1
ATOM 1649 C CA . LEU B 1 41 ? 23.578 -11.453 -0.727 1 82.88 41 LEU B CA 1
ATOM 1650 C C . LEU B 1 41 ? 24.531 -10.273 -0.649 1 82.88 41 LEU B C 1
ATOM 1652 O O . LEU B 1 41 ? 25.578 -10.266 -1.314 1 82.88 41 LEU B O 1
ATOM 1656 N N . GLU B 1 42 ? 24.141 -9.305 0.193 1 81.81 42 GLU B N 1
ATOM 1657 C CA . GLU B 1 42 ? 24.906 -8.086 0.401 1 81.81 42 GLU B CA 1
ATOM 1658 C C . GLU B 1 42 ? 25.297 -7.445 -0.928 1 81.81 42 GLU B C 1
ATOM 1660 O O . GLU B 1 42 ? 26.453 -7.094 -1.133 1 81.81 42 GLU B O 1
ATOM 1665 N N . GLY B 1 43 ? 24.391 -7.402 -1.826 1 86.5 43 GLY B N 1
ATOM 1666 C CA . GLY B 1 43 ? 24.688 -6.859 -3.141 1 86.5 43 GLY B CA 1
ATOM 1667 C C . GLY B 1 43 ? 23.484 -6.203 -3.805 1 86.5 43 GLY B C 1
ATOM 1668 O O . GLY B 1 43 ? 22.359 -6.395 -3.371 1 86.5 43 GLY B O 1
ATOM 1669 N N . GLU B 1 44 ? 23.875 -5.324 -4.738 1 90.19 44 GLU B N 1
ATOM 1670 C CA . GLU B 1 44 ? 22.891 -4.684 -5.602 1 90.19 44 GLU B CA 1
ATOM 1671 C C . GLU B 1 44 ? 22.797 -5.395 -6.949 1 90.19 44 GLU B C 1
ATOM 1673 O O . GLU B 1 44 ? 23.828 -5.719 -7.559 1 90.19 44 GLU B O 1
ATOM 1678 N N . PHE B 1 45 ? 21.641 -5.594 -7.281 1 91.19 45 PHE B N 1
ATOM 1679 C CA . PHE B 1 45 ? 21.422 -6.367 -8.5 1 91.19 45 PHE B CA 1
ATOM 1680 C C . PHE B 1 45 ? 20.594 -5.578 -9.5 1 91.19 45 PHE B C 1
ATOM 1682 O O . PHE B 1 45 ? 19.578 -4.984 -9.148 1 91.19 45 PHE B O 1
ATOM 1689 N N . LEU B 1 46 ? 21.078 -5.555 -10.734 1 94.06 46 LEU B N 1
ATOM 1690 C CA . LEU B 1 46 ? 20.281 -5.031 -11.836 1 94.06 46 LEU B CA 1
ATOM 1691 C C . LEU B 1 46 ? 19.094 -5.949 -12.125 1 94.06 46 LEU B C 1
ATOM 1693 O O . LEU B 1 46 ? 19.25 -7.168 -12.203 1 94.06 46 LEU B O 1
ATOM 1697 N N . VAL B 1 47 ? 17.938 -5.324 -12.203 1 95.06 47 VAL B N 1
ATOM 1698 C CA . VAL B 1 47 ? 16.75 -6.137 -12.406 1 95.06 47 VAL B CA 1
ATOM 1699 C C . VAL B 1 47 ? 15.93 -5.578 -13.578 1 95.06 47 VAL B C 1
ATOM 1701 O O . VAL B 1 47 ? 16.141 -4.434 -13.992 1 95.06 47 VAL B O 1
ATOM 1704 N N . ASP B 1 48 ? 15.094 -6.43 -14.203 1 95.25 48 ASP B N 1
ATOM 1705 C CA . ASP B 1 48 ? 14.07 -5.984 -15.148 1 95.25 48 ASP B CA 1
ATOM 1706 C C . ASP B 1 48 ? 12.953 -5.23 -14.438 1 95.25 48 ASP B C 1
ATOM 1708 O O . ASP B 1 48 ? 12.156 -5.828 -13.711 1 95.25 48 ASP B O 1
ATOM 1712 N N . GLU B 1 49 ? 12.891 -3.969 -14.672 1 95.31 49 GLU B N 1
ATOM 1713 C CA . GLU B 1 49 ? 11.945 -3.105 -13.969 1 95.31 49 GLU B CA 1
ATOM 1714 C C . GLU B 1 49 ? 10.508 -3.57 -14.188 1 95.31 49 GLU B C 1
ATOM 1716 O O . GLU B 1 49 ? 9.641 -3.301 -13.359 1 95.31 49 GLU B O 1
ATOM 1721 N N . ASN B 1 50 ? 10.227 -4.277 -15.242 1 95.5 50 ASN B N 1
ATOM 1722 C CA . ASN B 1 50 ? 8.867 -4.715 -15.57 1 95.5 50 ASN B CA 1
ATOM 1723 C C . ASN B 1 50 ? 8.453 -5.918 -14.734 1 95.5 50 ASN B C 1
ATOM 1725 O O . ASN B 1 50 ? 7.297 -6.34 -14.773 1 95.5 50 ASN B O 1
ATOM 1729 N N . THR B 1 51 ? 9.383 -6.449 -13.906 1 96.88 51 THR B N 1
ATOM 1730 C CA . THR B 1 51 ? 9.086 -7.637 -13.109 1 96.88 51 THR B CA 1
ATOM 1731 C C . THR B 1 51 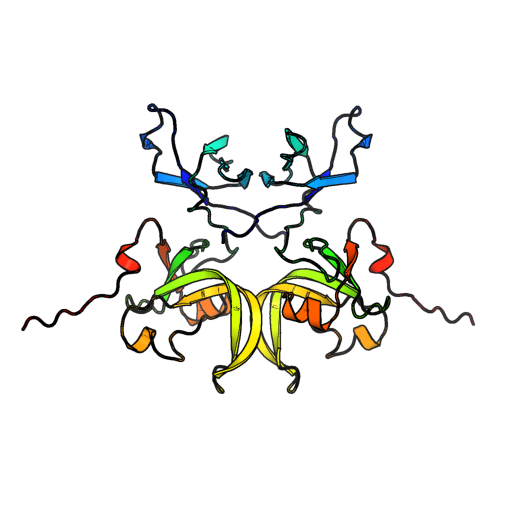? 9.062 -7.297 -11.625 1 96.88 51 THR B C 1
ATOM 1733 O O . THR B 1 51 ? 8.953 -8.188 -10.781 1 96.88 51 THR B O 1
ATOM 1736 N N . ILE B 1 52 ? 9.172 -6.039 -11.289 1 97.19 52 ILE B N 1
ATOM 1737 C CA . ILE B 1 52 ? 9.227 -5.617 -9.891 1 97.19 52 ILE B CA 1
ATOM 1738 C C . ILE B 1 52 ? 7.875 -5.875 -9.227 1 97.19 52 ILE B C 1
ATOM 1740 O O . ILE B 1 52 ? 6.828 -5.492 -9.758 1 97.19 52 ILE B O 1
ATOM 1744 N N . CYS B 1 53 ? 7.926 -6.547 -8.141 1 98.12 53 CYS B N 1
ATOM 1745 C CA . CYS B 1 53 ? 6.77 -6.84 -7.301 1 98.12 53 CYS B CA 1
ATOM 1746 C C . CYS B 1 53 ? 7.016 -6.406 -5.859 1 98.12 53 CYS B C 1
ATOM 1748 O O . CYS B 1 53 ? 8.102 -6.617 -5.32 1 98.12 53 CYS B O 1
ATOM 1750 N N . GLN B 1 54 ? 5.98 -5.863 -5.293 1 98.06 54 GLN B N 1
ATOM 1751 C CA . GLN B 1 54 ? 6.043 -5.512 -3.879 1 98.06 54 GLN B CA 1
ATOM 1752 C C . GLN B 1 54 ? 5.395 -6.59 -3.014 1 98.06 54 GLN B C 1
ATOM 1754 O O . GLN B 1 54 ? 4.402 -7.203 -3.416 1 98.06 54 GLN B O 1
ATOM 1759 N N . TYR B 1 55 ? 6.031 -6.809 -1.862 1 98.31 55 TYR B N 1
ATOM 1760 C CA . TYR B 1 55 ? 5.434 -7.691 -0.869 1 98.31 55 TYR B CA 1
ATOM 1761 C C . TYR B 1 55 ? 4.137 -7.105 -0.327 1 98.31 55 TYR B C 1
ATOM 1763 O O . TYR B 1 55 ? 4.078 -5.922 0.015 1 98.31 55 TYR B O 1
ATOM 1771 N N . THR B 1 56 ? 3.109 -7.91 -0.238 1 98.69 56 THR B N 1
ATOM 1772 C CA . THR B 1 56 ? 1.798 -7.414 0.163 1 98.69 56 THR B CA 1
ATOM 1773 C C . THR B 1 56 ? 1.705 -7.297 1.682 1 98.69 56 THR B C 1
ATOM 1775 O O . THR B 1 56 ? 0.805 -6.637 2.205 1 98.69 56 THR B O 1
ATOM 1778 N N . GLY B 1 57 ? 2.588 -7.992 2.434 1 98.06 57 GLY B N 1
ATOM 1779 C CA . GLY B 1 57 ? 2.453 -8.117 3.877 1 98.06 57 GLY B CA 1
ATOM 1780 C C . GLY B 1 57 ? 1.585 -9.289 4.297 1 98.06 57 GLY B C 1
ATOM 1781 O O . GLY B 1 57 ? 1.354 -9.5 5.488 1 98.06 57 GLY B O 1
ATOM 1782 N N . LEU B 1 58 ? 1.109 -10.07 3.342 1 98.56 58 LEU B N 1
ATOM 1783 C CA . LEU B 1 58 ? 0.167 -11.148 3.604 1 98.56 58 LEU B CA 1
ATOM 1784 C C . LEU B 1 58 ? 0.793 -12.508 3.285 1 98.56 58 LEU B C 1
ATOM 1786 O O . LEU B 1 58 ? 1.802 -12.578 2.58 1 98.56 58 LEU B O 1
ATOM 1790 N N . HIS B 1 59 ? 0.263 -13.508 3.809 1 98.75 59 HIS B N 1
ATOM 1791 C CA . HIS B 1 59 ? 0.67 -14.891 3.562 1 98.75 59 HIS B CA 1
ATOM 1792 C C . HIS B 1 59 ? -0.511 -15.742 3.109 1 98.75 59 HIS B C 1
ATOM 1794 O O . HIS B 1 59 ? -1.649 -15.5 3.518 1 98.75 59 HIS B O 1
ATOM 1800 N N . ASP B 1 60 ? -0.227 -16.656 2.254 1 98.81 60 ASP B N 1
ATOM 1801 C CA . ASP B 1 60 ? -1.282 -17.578 1.846 1 98.81 60 ASP B CA 1
ATOM 1802 C C . ASP B 1 60 ? -1.598 -18.594 2.955 1 98.81 60 ASP B C 1
ATOM 1804 O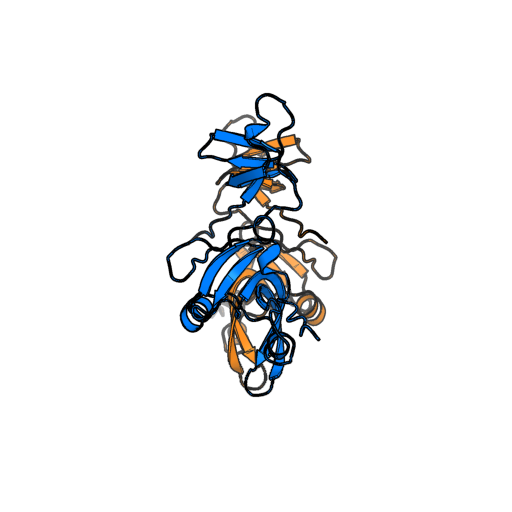 O . ASP B 1 60 ? -1.08 -18.469 4.066 1 98.81 60 ASP B O 1
ATOM 1808 N N . LYS B 1 61 ? -2.494 -19.578 2.707 1 98.38 61 LYS B N 1
ATOM 1809 C CA . LYS B 1 61 ? -2.955 -20.516 3.729 1 98.38 61 LYS B CA 1
ATOM 1810 C C . LYS B 1 61 ? -1.802 -21.359 4.262 1 98.38 61 LYS B C 1
ATOM 1812 O O . LYS B 1 61 ? -1.868 -21.875 5.379 1 98.38 61 LYS B O 1
ATOM 1817 N N . ASN B 1 62 ? -0.704 -21.516 3.529 1 98.12 62 ASN B N 1
ATOM 1818 C CA . ASN B 1 62 ? 0.433 -22.344 3.91 1 98.12 62 ASN B CA 1
ATOM 1819 C C . ASN B 1 62 ? 1.567 -21.5 4.496 1 98.12 62 ASN B C 1
ATOM 1821 O O . ASN B 1 62 ? 2.65 -22.031 4.773 1 98.12 62 ASN B O 1
ATOM 1825 N N . GLY B 1 63 ? 1.395 -20.172 4.598 1 98.31 63 GLY B N 1
ATOM 1826 C CA . GLY B 1 63 ? 2.395 -19.312 5.219 1 98.31 63 GLY B CA 1
ATOM 1827 C C . GLY B 1 63 ? 3.367 -18.719 4.223 1 98.31 63 GLY B C 1
ATOM 1828 O O . GLY B 1 63 ? 4.32 -18.047 4.609 1 98.31 63 GLY B O 1
ATOM 1829 N N . LYS B 1 64 ? 3.092 -19 2.988 1 98.44 64 LYS B N 1
ATOM 1830 C CA . LYS B 1 64 ? 3.949 -18.422 1.961 1 98.44 64 LYS B CA 1
ATOM 1831 C C . LYS B 1 64 ? 3.615 -16.953 1.734 1 98.44 64 LYS B C 1
ATOM 1833 O O . LYS B 1 64 ? 2.441 -16.578 1.693 1 98.44 64 LYS B O 1
ATOM 1838 N N . ARG B 1 65 ? 4.652 -16.125 1.552 1 98.5 65 ARG B N 1
ATOM 1839 C CA . ARG B 1 65 ? 4.457 -14.711 1.263 1 98.5 65 ARG B CA 1
ATOM 1840 C C . ARG B 1 65 ? 3.732 -14.516 -0.065 1 98.5 65 ARG B C 1
ATOM 1842 O O . ARG B 1 65 ? 4.027 -15.203 -1.045 1 98.5 65 ARG B O 1
ATOM 1849 N N . ILE B 1 66 ? 2.809 -13.602 -0.081 1 98.88 66 ILE B N 1
ATOM 1850 C CA . ILE B 1 66 ? 2.135 -13.219 -1.315 1 98.88 66 ILE B CA 1
ATOM 1851 C C . ILE B 1 66 ? 2.752 -11.93 -1.858 1 98.88 66 ILE B C 1
ATOM 1853 O O . ILE B 1 66 ? 2.783 -10.906 -1.167 1 98.88 66 ILE B O 1
ATOM 1857 N N . TRP B 1 67 ? 3.234 -11.977 -3.053 1 98.75 67 TRP B N 1
ATOM 1858 C CA . TRP B 1 67 ? 3.789 -10.82 -3.746 1 98.75 67 TRP B CA 1
ATOM 1859 C C . TRP B 1 67 ? 2.844 -10.336 -4.84 1 98.75 67 TRP B C 1
ATOM 1861 O O . TRP B 1 67 ? 2.008 -11.102 -5.332 1 98.75 67 TRP B O 1
ATOM 1871 N N . GLU B 1 68 ? 2.977 -9.055 -5.148 1 98.69 68 GLU B N 1
ATOM 1872 C CA . GLU B 1 68 ? 2.346 -8.531 -6.355 1 98.69 68 GLU B CA 1
ATOM 1873 C C . GLU B 1 68 ? 2.621 -9.43 -7.559 1 98.69 68 GLU B C 1
ATOM 1875 O O . GLU B 1 68 ? 3.746 -9.898 -7.742 1 98.69 68 GLU B O 1
ATOM 1880 N N . ASN B 1 69 ? 1.53 -9.789 -8.289 1 98.5 69 ASN B N 1
ATOM 1881 C CA . ASN B 1 69 ? 1.562 -10.586 -9.516 1 98.5 69 ASN B CA 1
ATOM 1882 C C . ASN B 1 69 ? 1.73 -12.07 -9.211 1 98.5 69 ASN B C 1
ATOM 1884 O O . ASN B 1 69 ? 2.043 -12.859 -10.109 1 98.5 69 ASN B O 1
ATOM 1888 N N . ASP B 1 70 ? 1.616 -12.406 -7.992 1 98.75 70 ASP B N 1
ATOM 1889 C CA . ASP B 1 70 ? 1.48 -13.828 -7.699 1 98.75 70 ASP B CA 1
ATOM 1890 C C . ASP B 1 70 ? 0.139 -14.367 -8.188 1 98.75 70 ASP B C 1
ATOM 1892 O O . ASP B 1 70 ? -0.855 -13.641 -8.219 1 98.75 70 ASP B O 1
ATOM 1896 N N . ILE B 1 71 ? 0.112 -15.609 -8.555 1 98.75 71 ILE B N 1
ATOM 1897 C CA . ILE B 1 71 ? -1.101 -16.344 -8.891 1 98.75 71 ILE B CA 1
ATOM 1898 C C . ILE B 1 71 ? -1.51 -17.234 -7.719 1 98.75 71 ILE B C 1
ATOM 1900 O O . ILE B 1 71 ? -0.7 -18 -7.207 1 98.75 71 ILE B O 1
ATOM 1904 N N . LEU B 1 72 ? -2.699 -17.062 -7.27 1 98.81 72 LEU B N 1
ATOM 1905 C CA . LEU B 1 72 ? -3.225 -17.828 -6.141 1 98.81 72 LEU B CA 1
ATOM 1906 C C . LEU B 1 72 ? -4.348 -18.766 -6.59 1 98.81 72 LEU B C 1
ATOM 1908 O O . LEU B 1 72 ? -5.184 -18.375 -7.41 1 98.81 72 LEU B O 1
ATOM 1912 N N . MET B 1 73 ? -4.363 -19.953 -6.16 1 98.62 73 MET B N 1
ATOM 1913 C CA . MET B 1 73 ? -5.441 -20.922 -6.344 1 98.62 73 MET B CA 1
ATOM 1914 C C . MET B 1 73 ? -6.398 -20.906 -5.156 1 98.62 73 MET B C 1
ATOM 1916 O O . MET B 1 73 ? -5.961 -20.906 -4.004 1 98.62 73 MET B O 1
ATOM 1920 N N . CYS B 1 74 ? -7.672 -20.859 -5.453 1 98.25 74 CYS B N 1
ATOM 1921 C CA . CYS B 1 74 ? -8.688 -20.844 -4.41 1 98.25 74 CYS B CA 1
ATOM 1922 C C . CYS B 1 74 ? -9.336 -22.203 -4.25 1 98.25 74 CYS B C 1
ATOM 1924 O O . CYS B 1 74 ? -9.578 -22.906 -5.242 1 98.25 74 CYS B O 1
ATOM 1926 N N . HIS B 1 75 ? -9.602 -22.641 -3.037 1 97.81 75 HIS B N 1
ATOM 1927 C CA . HIS B 1 75 ? -10.375 -23.828 -2.682 1 97.81 75 HIS B CA 1
ATOM 1928 C C . HIS B 1 75 ? -9.758 -25.078 -3.285 1 97.81 75 HIS B C 1
ATOM 1930 O O . HIS B 1 75 ? -10.477 -25.984 -3.729 1 97.81 75 HIS B O 1
ATOM 1936 N N . ASP B 1 76 ? -8.531 -25.047 -3.494 1 97.12 76 ASP B N 1
ATOM 1937 C CA . ASP B 1 76 ? -7.816 -26.188 -4.062 1 97.12 76 ASP B CA 1
ATOM 1938 C C . ASP B 1 76 ? -8.383 -26.547 -5.434 1 97.12 76 ASP B C 1
ATOM 1940 O O . ASP B 1 76 ? -8.461 -27.734 -5.777 1 97.12 76 ASP B O 1
ATOM 1944 N N . ASN B 1 77 ? -8.953 -25.594 -6.113 1 96.06 77 ASN B N 1
ATOM 1945 C CA . ASN B 1 77 ? -9.516 -25.766 -7.445 1 96.06 77 ASN B CA 1
ATOM 1946 C C . ASN B 1 77 ? -8.641 -25.125 -8.516 1 96.06 77 ASN B C 1
ATOM 1948 O O . ASN B 1 77 ? -8.562 -23.891 -8.602 1 96.06 77 ASN B O 1
ATOM 1952 N N . PRO B 1 78 ? -8.039 -25.891 -9.398 1 93.62 78 PRO B N 1
ATOM 1953 C CA . PRO B 1 78 ? -7.121 -25.359 -10.414 1 93.62 78 PRO B CA 1
ATOM 1954 C C . PRO B 1 78 ? -7.812 -24.422 -11.406 1 93.62 78 PRO B C 1
ATOM 1956 O O . PRO B 1 78 ? -7.145 -23.719 -12.164 1 93.62 78 PRO B O 1
ATOM 1959 N N . LYS B 1 79 ? -9.141 -24.453 -11.406 1 92.19 79 LYS B N 1
ATOM 1960 C CA . LYS B 1 79 ? -9.883 -23.578 -12.305 1 92.19 79 LYS B CA 1
ATOM 1961 C C . LYS B 1 79 ? -10.227 -22.266 -11.625 1 92.19 79 LYS B C 1
ATOM 1963 O O . LYS B 1 79 ? -10.742 -21.344 -12.258 1 92.19 79 LYS B O 1
ATOM 1968 N N . ASP B 1 80 ? -9.953 -22.156 -10.297 1 95.75 80 ASP B N 1
ATOM 1969 C CA . ASP B 1 80 ? -10.219 -20.953 -9.508 1 95.75 80 ASP B CA 1
ATOM 1970 C C . ASP B 1 80 ? -8.922 -20.219 -9.164 1 95.75 80 ASP B C 1
ATOM 1972 O O . ASP B 1 80 ? -8.391 -20.375 -8.062 1 95.75 80 ASP B O 1
ATOM 1976 N N . LEU B 1 81 ? -8.508 -19.438 -10.203 1 97.69 81 LEU B N 1
ATOM 1977 C CA . LEU B 1 81 ? -7.23 -18.75 -10.086 1 97.69 81 LEU B CA 1
ATOM 1978 C C . LEU B 1 81 ? -7.438 -17.234 -10.039 1 97.69 81 LEU B C 1
ATOM 1980 O O . LEU B 1 81 ? -8.289 -16.703 -10.75 1 97.69 81 LEU B O 1
ATOM 1984 N N . VAL B 1 82 ? -6.664 -16.625 -9.203 1 98.44 82 VAL B N 1
ATOM 1985 C CA . VAL B 1 82 ? -6.688 -15.172 -9.117 1 98.44 82 VAL B CA 1
ATOM 1986 C C . VAL B 1 82 ? -5.262 -14.625 -9.094 1 98.44 82 VAL B C 1
ATOM 1988 O O . VAL B 1 82 ? -4.312 -15.367 -8.836 1 98.44 82 VAL B O 1
ATOM 1991 N N . LYS B 1 83 ? -5.109 -13.375 -9.422 1 98.69 83 LYS B N 1
ATOM 1992 C CA . LYS B 1 83 ? -3.836 -12.656 -9.43 1 98.69 83 LYS B CA 1
ATOM 1993 C C . LYS B 1 83 ? -3.822 -11.547 -8.391 1 98.69 83 LYS B C 1
ATOM 1995 O O . LYS B 1 83 ? -4.762 -10.75 -8.312 1 98.69 83 LYS B O 1
ATOM 2000 N N . ALA B 1 84 ? -2.795 -11.516 -7.531 1 98.88 84 ALA B N 1
ATOM 2001 C CA . ALA B 1 84 ? -2.631 -10.43 -6.562 1 98.88 84 ALA B CA 1
ATOM 2002 C C . ALA B 1 84 ? -2.154 -9.156 -7.242 1 98.88 84 ALA B C 1
ATOM 2004 O O . ALA B 1 84 ? -1.133 -9.156 -7.938 1 98.88 84 ALA B O 1
ATOM 2005 N N . VAL B 1 85 ? -2.828 -8.047 -7.043 1 98.31 85 VAL B N 1
ATOM 2006 C CA . VAL B 1 85 ? -2.48 -6.789 -7.699 1 98.31 85 VAL B CA 1
ATOM 2007 C C . VAL B 1 85 ? -2.674 -5.625 -6.727 1 98.31 85 VAL B C 1
ATOM 2009 O O . VAL B 1 85 ? -3.385 -5.754 -5.73 1 98.31 85 VAL B O 1
ATOM 2012 N N . PHE B 1 86 ? -1.961 -4.574 -6.988 1 98.56 86 PHE B N 1
ATOM 2013 C CA . PHE B 1 86 ? -2.172 -3.299 -6.316 1 98.56 86 PHE B CA 1
ATOM 2014 C C . PHE B 1 86 ? -2.75 -2.268 -7.277 1 98.56 86 PHE B C 1
ATOM 2016 O O . PHE B 1 86 ? -2.305 -2.162 -8.422 1 98.56 86 PHE B O 1
ATOM 2023 N N . GLY B 1 87 ? -3.658 -1.501 -6.883 1 98 87 GLY B N 1
ATOM 2024 C CA . GLY B 1 87 ? -4.227 -0.432 -7.688 1 98 87 GLY B CA 1
ATOM 2025 C C . GLY B 1 87 ? -5.648 -0.079 -7.293 1 98 87 GLY B C 1
ATOM 2026 O O . GLY B 1 87 ? -6.082 -0.385 -6.184 1 98 87 GLY B O 1
ATOM 2027 N N . GLU B 1 88 ? -6.305 0.66 -8.156 1 97.88 88 GLU B N 1
ATOM 2028 C CA . GLU B 1 88 ? -7.688 1.058 -7.902 1 97.88 88 GLU B CA 1
ATOM 2029 C C . GLU B 1 88 ? -8.656 -0.07 -8.25 1 97.88 88 GLU B C 1
ATOM 2031 O O . GLU B 1 88 ? -8.492 -0.75 -9.258 1 97.88 88 GLU B O 1
ATOM 2036 N N . PHE B 1 89 ? -9.641 -0.26 -7.379 1 97.81 89 PHE B N 1
ATOM 2037 C CA . PHE B 1 89 ? -10.688 -1.238 -7.625 1 97.81 89 PHE B CA 1
ATOM 2038 C C . PHE B 1 89 ? -11.984 -0.834 -6.922 1 97.81 89 PHE B C 1
ATOM 2040 O O . PHE B 1 89 ? -11.969 0.016 -6.031 1 97.81 89 PHE B O 1
ATOM 2047 N N . ASN B 1 90 ? -13.078 -1.429 -7.355 1 97.31 90 ASN B N 1
ATOM 2048 C CA . ASN B 1 90 ? -14.391 -1.152 -6.781 1 97.31 90 ASN B CA 1
ATOM 2049 C C . ASN B 1 90 ? -14.734 -2.145 -5.676 1 97.31 90 ASN B C 1
ATOM 2051 O O . ASN B 1 90 ? -14.492 -3.344 -5.812 1 97.31 90 ASN B O 1
ATOM 2055 N N . VAL B 1 91 ? -15.203 -1.586 -4.629 1 97.06 91 VAL B N 1
ATOM 2056 C CA . VAL B 1 91 ? -15.797 -2.424 -3.592 1 97.06 91 VAL B CA 1
ATOM 2057 C C . VAL B 1 91 ? -17.281 -2.615 -3.869 1 97.06 91 VAL B C 1
ATOM 2059 O O . VAL B 1 91 ? -18.031 -1.642 -3.98 1 97.06 91 VAL B O 1
ATOM 2062 N N . ILE B 1 92 ? -17.688 -3.875 -3.941 1 94.38 92 ILE B N 1
ATOM 2063 C CA . ILE B 1 92 ? -19.031 -4.215 -4.383 1 94.38 92 ILE B CA 1
ATOM 2064 C C . ILE B 1 92 ? -19.781 -4.918 -3.254 1 94.38 92 ILE B C 1
ATOM 2066 O O . ILE B 1 92 ? -19.234 -5.805 -2.594 1 94.38 92 ILE B O 1
ATOM 2070 N N . GLU B 1 93 ? -21 -4.453 -3.023 1 89.94 93 GLU B N 1
ATOM 2071 C CA . GLU B 1 93 ? -21.891 -5.227 -2.166 1 89.94 93 GLU B CA 1
ATOM 2072 C C . GLU B 1 93 ? -22.391 -6.484 -2.873 1 89.94 93 GLU B C 1
ATOM 2074 O O . GLU B 1 93 ? -23.094 -6.402 -3.873 1 89.94 93 GLU B O 1
ATOM 2079 N N . VAL B 1 94 ? -22.062 -7.605 -2.361 1 80.81 94 VAL B N 1
ATOM 2080 C CA . VAL B 1 94 ? -22.25 -8.883 -3.049 1 80.81 94 VAL B CA 1
ATOM 2081 C C . VAL B 1 94 ? -23.734 -9.141 -3.27 1 80.81 94 VAL B C 1
ATOM 2083 O O . VAL B 1 94 ? -24.141 -9.617 -4.332 1 80.81 94 VAL B O 1
ATOM 2086 N N . GLU B 1 95 ? -24.609 -8.797 -2.297 1 83.56 95 GLU B N 1
ATOM 2087 C CA . GLU B 1 95 ? -26.031 -9.102 -2.4 1 83.56 95 GLU B CA 1
ATOM 2088 C C . GLU B 1 95 ? -26.703 -8.242 -3.461 1 83.56 95 GLU B C 1
ATOM 2090 O O . GLU B 1 95 ? -27.484 -8.742 -4.277 1 83.56 95 GLU B O 1
ATOM 2095 N N . SER B 1 96 ? -26.312 -7.008 -3.578 1 87.88 96 SER B N 1
ATOM 2096 C CA . SER B 1 96 ? -26.969 -6.082 -4.496 1 87.88 96 SER B CA 1
ATOM 2097 C C . SER B 1 96 ? -26.141 -5.875 -5.758 1 87.88 96 SER B C 1
ATOM 2099 O O . SER B 1 96 ? -26.625 -5.316 -6.742 1 87.88 96 SER B O 1
ATOM 2101 N N . GLU B 1 97 ? -24.859 -6.348 -5.719 1 88.5 97 GLU B N 1
ATOM 2102 C CA . GLU B 1 97 ? -23.922 -6.176 -6.816 1 88.5 97 GLU B CA 1
ATOM 2103 C C . GLU B 1 97 ? -23.703 -4.699 -7.137 1 88.5 97 GLU B C 1
ATOM 2105 O O . GLU B 1 97 ? -23.344 -4.348 -8.258 1 88.5 97 GLU B O 1
ATOM 2110 N N . GLU B 1 98 ? -23.984 -3.889 -6.199 1 92 98 GLU B N 1
ATOM 2111 C CA . GLU B 1 98 ? -23.781 -2.453 -6.359 1 92 98 GLU B CA 1
ATOM 2112 C C . GLU B 1 98 ? -22.375 -2.047 -5.941 1 92 98 GLU B C 1
ATOM 2114 O O . GLU B 1 98 ? -21.844 -2.555 -4.953 1 92 98 GLU B O 1
ATOM 2119 N N . VAL B 1 99 ? -21.812 -1.18 -6.746 1 94.25 99 VAL B N 1
ATOM 2120 C CA . VAL B 1 99 ? -20.547 -0.578 -6.359 1 94.25 99 VAL B CA 1
ATOM 2121 C C . VAL B 1 99 ? -20.766 0.405 -5.211 1 94.25 99 VAL B C 1
ATOM 2123 O O . VAL B 1 99 ? -21.5 1.381 -5.355 1 94.25 99 VAL B O 1
ATOM 2126 N N . ILE B 1 100 ? -20.078 0.161 -4.16 1 94.31 100 ILE B N 1
ATOM 2127 C CA . ILE B 1 100 ? -20.266 0.982 -2.967 1 94.31 100 ILE B CA 1
ATOM 2128 C C . ILE B 1 100 ? -19.219 2.09 -2.938 1 94.31 100 ILE B C 1
ATOM 2130 O O . ILE B 1 100 ? -19.5 3.199 -2.473 1 94.31 100 ILE B O 1
ATOM 2134 N N . ASP B 1 101 ? -18.047 1.765 -3.355 1 95.94 101 ASP B N 1
ATOM 2135 C CA . ASP B 1 101 ? -16.938 2.699 -3.34 1 95.94 101 ASP B CA 1
ATOM 2136 C C . ASP B 1 101 ? -15.797 2.215 -4.242 1 95.94 101 ASP B C 1
ATOM 2138 O O . ASP B 1 101 ? -15.844 1.098 -4.758 1 95.94 101 ASP B O 1
ATOM 2142 N N . SER B 1 102 ? -14.875 3.105 -4.469 1 97.56 102 SER B N 1
ATOM 2143 C CA . SER B 1 102 ? -13.617 2.785 -5.133 1 97.56 102 SER B CA 1
ATOM 2144 C C . SER B 1 102 ? -12.43 3.027 -4.211 1 97.56 102 SER B C 1
ATOM 2146 O O . SER B 1 102 ? -12.391 4.023 -3.484 1 97.56 102 SER B O 1
ATOM 2148 N N . VAL B 1 103 ? -11.5 2.094 -4.234 1 98.25 103 VAL B N 1
ATOM 2149 C CA . VAL B 1 103 ? -10.367 2.148 -3.32 1 98.25 103 VAL B CA 1
ATOM 2150 C C . VAL B 1 103 ? -9.07 1.885 -4.086 1 98.25 103 VAL B C 1
ATOM 2152 O O . VAL B 1 103 ? -9.094 1.316 -5.18 1 98.25 103 VAL B O 1
ATOM 2155 N N . ILE B 1 104 ? -7.949 2.379 -3.574 1 98.56 104 ILE B N 1
ATOM 2156 C CA . ILE B 1 104 ? -6.625 2.051 -4.086 1 98.56 104 ILE B CA 1
ATOM 2157 C C . ILE B 1 104 ? -5.883 1.177 -3.076 1 98.56 104 ILE B C 1
ATOM 2159 O O . ILE B 1 104 ? -5.543 1.635 -1.982 1 98.56 104 ILE B O 1
ATOM 2163 N N . GLY B 1 105 ? -5.641 -0.072 -3.422 1 98.62 105 GLY B N 1
ATOM 2164 C CA . GLY B 1 105 ? -4.996 -0.986 -2.494 1 98.62 105 GLY B CA 1
ATOM 2165 C C . GLY B 1 105 ? -4.805 -2.379 -3.062 1 98.62 105 GLY B C 1
ATOM 2166 O O . GLY B 1 105 ? -4.828 -2.566 -4.281 1 98.62 105 GLY B O 1
ATOM 2167 N N . TRP B 1 106 ? -4.461 -3.309 -2.186 1 98.88 106 TRP B N 1
ATOM 2168 C CA . TRP B 1 106 ? -4.27 -4.707 -2.545 1 98.88 106 TRP B CA 1
ATOM 2169 C C . TRP B 1 106 ? -5.602 -5.383 -2.842 1 98.88 106 TRP B C 1
ATOM 2171 O O . TRP B 1 106 ? -6.543 -5.285 -2.051 1 98.88 106 TRP B O 1
ATOM 2181 N N . HIS B 1 107 ? -5.668 -6.039 -3.994 1 98.88 107 HIS B N 1
ATOM 2182 C CA . HIS B 1 107 ? -6.84 -6.809 -4.391 1 98.88 107 HIS B CA 1
ATOM 2183 C C . HIS B 1 107 ? -6.457 -7.957 -5.316 1 98.88 107 HIS B C 1
ATOM 2185 O O . HIS B 1 107 ? -5.281 -8.125 -5.652 1 98.88 107 HIS B O 1
ATOM 2191 N N . TYR B 1 108 ? -7.383 -8.805 -5.547 1 98.69 108 TYR B N 1
ATOM 2192 C CA . TYR B 1 108 ? -7.094 -9.867 -6.504 1 98.69 108 TYR B CA 1
ATOM 2193 C C . TYR B 1 108 ? -8.078 -9.828 -7.672 1 98.69 108 TYR B C 1
ATOM 2195 O O . TYR B 1 108 ? -9.25 -9.484 -7.496 1 98.69 108 TYR B O 1
ATOM 2203 N N . GLU B 1 109 ? -7.527 -10.062 -8.805 1 98.06 109 GLU B N 1
ATOM 2204 C CA . GLU B 1 109 ? -8.281 -10.188 -10.047 1 98.06 109 GLU B CA 1
ATOM 2205 C C . GLU B 1 109 ? -8.461 -11.648 -10.438 1 98.06 109 GLU B C 1
ATOM 2207 O O . GLU B 1 109 ? -7.535 -12.453 -10.305 1 98.06 109 GLU B O 1
ATOM 2212 N N . VAL B 1 110 ? -9.625 -11.953 -10.945 1 97.38 110 VAL B N 1
ATOM 2213 C CA . VAL B 1 110 ? -9.914 -13.32 -11.367 1 97.38 110 VAL B CA 1
ATOM 2214 C C . VAL B 1 110 ? -9.203 -13.617 -12.68 1 97.38 110 VAL B C 1
ATOM 2216 O O . VAL B 1 110 ? -9.258 -12.82 -13.617 1 97.38 110 VAL B O 1
ATOM 2219 N N . ILE B 1 111 ? -8.484 -14.68 -12.664 1 97.12 111 ILE B N 1
ATOM 2220 C CA . ILE B 1 111 ? -7.938 -15.188 -13.914 1 97.12 111 ILE B CA 1
ATOM 2221 C C . ILE B 1 111 ? -8.977 -16.062 -14.617 1 97.12 111 ILE B C 1
ATOM 2223 O O . ILE B 1 111 ? -9.398 -17.094 -14.07 1 97.12 111 ILE B O 1
ATOM 2227 N N . PRO B 1 112 ? -9.367 -15.68 -15.805 1 94.38 112 PRO B N 1
ATOM 2228 C CA . PRO B 1 112 ? -10.406 -16.469 -16.484 1 94.38 112 PRO B CA 1
ATOM 2229 C C . PRO B 1 112 ? -9.906 -17.828 -16.953 1 94.38 112 PRO B C 1
ATOM 2231 O O . PRO B 1 112 ? -9 -17.906 -17.781 1 94.38 112 PRO B O 1
ATOM 2234 N N . THR B 1 113 ? -10.453 -18.828 -16.438 1 91.19 113 THR B N 1
ATOM 2235 C CA . THR B 1 113 ? -10.094 -20.188 -16.812 1 91.19 113 THR B CA 1
ATOM 2236 C C . THR B 1 113 ? -11.227 -20.859 -17.594 1 91.19 113 THR B C 1
ATOM 2238 O O . THR B 1 113 ? -11.016 -21.859 -18.281 1 91.19 113 THR B O 1
ATOM 2241 N N . ASP B 1 114 ? -12.477 -20.375 -17.453 1 88.31 114 ASP B N 1
ATOM 2242 C CA . ASP B 1 114 ? -13.664 -20.875 -18.141 1 88.31 114 ASP B CA 1
ATOM 2243 C C . ASP B 1 114 ? -14.695 -19.766 -18.344 1 88.31 114 ASP B C 1
ATOM 2245 O O . ASP B 1 114 ? -14.43 -18.609 -18.047 1 88.31 114 ASP B O 1
ATOM 2249 N N . GLU B 1 115 ? -15.836 -20.156 -18.891 1 88.75 115 GLU B N 1
ATOM 2250 C CA . GLU B 1 115 ? -16.859 -19.156 -19.219 1 88.75 115 GLU B CA 1
ATOM 2251 C C . GLU B 1 115 ? -17.453 -18.531 -17.953 1 88.75 115 GLU B C 1
ATOM 2253 O O . GLU B 1 115 ? -17.781 -17.344 -17.953 1 88.75 115 GLU B O 1
ATOM 2258 N N . LEU B 1 116 ? -17.562 -19.281 -16.922 1 87.5 116 LEU B N 1
ATOM 2259 C CA . LEU B 1 116 ? -18.156 -18.781 -15.688 1 87.5 116 LEU B CA 1
ATOM 2260 C C . LEU B 1 116 ? -17.281 -17.719 -15.055 1 87.5 116 LEU B C 1
ATOM 2262 O O . LEU B 1 116 ? -17.781 -16.688 -14.578 1 87.5 116 LEU B O 1
ATOM 2266 N N . SER B 1 117 ? -16.016 -17.922 -15.023 1 90.12 117 SER B N 1
ATOM 2267 C CA . SER B 1 117 ? -15.07 -16.984 -14.414 1 90.12 117 SER B CA 1
ATOM 2268 C C . SER B 1 117 ? -15.023 -15.672 -15.172 1 90.12 117 SER B C 1
ATOM 2270 O O . SER B 1 117 ? -14.477 -14.68 -14.68 1 90.12 117 SER B O 1
ATOM 2272 N N . LYS B 1 118 ? -15.695 -15.719 -16.328 1 91.12 118 LYS B N 1
ATOM 2273 C CA . LYS B 1 118 ? -15.719 -14.5 -17.141 1 91.12 118 LYS B CA 1
ATOM 2274 C C . LYS B 1 118 ? -16.984 -13.688 -16.875 1 91.12 118 LYS B C 1
ATOM 2276 O O . LYS B 1 118 ? -17.062 -12.516 -17.25 1 91.12 118 LYS B O 1
ATOM 2281 N N . CYS B 1 119 ? -17.922 -14.305 -16.25 1 91.38 119 CYS B N 1
ATOM 2282 C CA . CYS B 1 119 ? -19.219 -13.68 -16.094 1 91.38 119 CYS B CA 1
ATOM 2283 C C . CYS B 1 119 ? -19.344 -12.977 -14.75 1 91.38 119 CYS B C 1
ATOM 2285 O O . CYS B 1 119 ? -18.766 -13.422 -13.758 1 91.38 119 CYS B O 1
ATOM 2287 N N . GLU B 1 120 ? -20.125 -11.945 -14.781 1 89.62 120 GLU B N 1
ATOM 2288 C CA . GLU B 1 120 ? -20.484 -11.305 -13.516 1 89.62 120 GLU B CA 1
ATOM 2289 C C . GLU B 1 120 ? -21.438 -12.18 -12.711 1 89.62 120 GLU B C 1
ATOM 2291 O O . GLU B 1 120 ? -22.312 -12.836 -13.273 1 89.62 120 GLU B O 1
ATOM 2296 N N . PRO B 1 121 ? -21.25 -12.188 -11.414 1 90.25 121 PRO B N 1
ATOM 2297 C CA . PRO B 1 121 ? -20.344 -11.406 -10.57 1 90.25 121 PRO B CA 1
ATOM 2298 C C . PRO B 1 121 ? -19.031 -12.133 -10.273 1 90.25 121 PRO B C 1
ATOM 2300 O O . PRO B 1 121 ? -18.25 -11.688 -9.43 1 90.25 121 PRO B O 1
ATOM 2303 N N . PHE B 1 122 ? -18.859 -13.211 -10.977 1 90.19 122 PHE B N 1
ATOM 2304 C CA . PHE B 1 122 ? -17.766 -14.102 -10.641 1 90.19 122 PHE B CA 1
ATOM 2305 C C . PHE B 1 122 ? -16.422 -13.508 -11.078 1 90.19 122 PHE B C 1
ATOM 2307 O O . PHE B 1 122 ? -15.375 -13.891 -10.57 1 90.19 122 PHE B O 1
ATOM 2314 N N . CYS B 1 123 ? -16.469 -12.547 -11.953 1 93.69 123 CYS B N 1
ATOM 2315 C CA . CYS B 1 123 ? -15.242 -11.992 -12.508 1 93.69 123 CYS B CA 1
ATOM 2316 C C . CYS B 1 123 ? -14.836 -10.719 -11.773 1 93.69 123 CYS B C 1
ATOM 2318 O O . CYS B 1 123 ? -13.852 -10.078 -12.133 1 93.69 123 CYS B O 1
ATOM 2320 N N . TYR B 1 124 ? -15.547 -10.367 -10.734 1 94.31 124 TYR B N 1
ATOM 2321 C CA . TYR B 1 124 ? -15.25 -9.117 -10.047 1 94.31 124 TYR B CA 1
ATOM 2322 C C . TYR B 1 124 ? -13.961 -9.234 -9.234 1 94.31 124 TYR B C 1
ATOM 2324 O O . TYR B 1 124 ? -13.695 -10.273 -8.625 1 94.31 124 TYR B O 1
ATOM 2332 N N . SER B 1 125 ? -13.195 -8.164 -9.203 1 96.25 125 SER B N 1
ATOM 2333 C CA . SER B 1 125 ? -12.07 -8.062 -8.281 1 96.25 125 SER B CA 1
ATOM 2334 C C . SER B 1 125 ? -12.547 -7.945 -6.836 1 96.25 125 SER B C 1
ATOM 2336 O O . SER B 1 125 ? -13.586 -7.34 -6.57 1 96.25 125 SER B O 1
ATOM 2338 N N . MET B 1 126 ? -11.828 -8.539 -5.988 1 97.06 126 MET B N 1
ATOM 2339 C CA . MET B 1 126 ? -12.156 -8.508 -4.566 1 97.06 126 MET B CA 1
ATOM 2340 C C . MET B 1 126 ? -10.953 -8.07 -3.74 1 97.06 126 MET B C 1
ATOM 2342 O O . MET B 1 126 ? -9.805 -8.227 -4.176 1 97.06 126 MET B O 1
ATOM 2346 N N . PRO B 1 127 ? -11.211 -7.535 -2.523 1 98.31 127 PRO B N 1
ATOM 2347 C CA . PRO B 1 127 ? -10.086 -7.164 -1.665 1 98.31 127 PRO B CA 1
ATOM 2348 C C . PRO B 1 127 ? -9.188 -8.352 -1.323 1 98.31 127 PRO B C 1
ATOM 2350 O O . PRO B 1 127 ? -9.672 -9.469 -1.15 1 98.31 127 PRO B O 1
ATOM 2353 N N . LEU B 1 128 ? -7.898 -8.086 -1.333 1 98.88 128 LEU B N 1
ATOM 2354 C CA . LEU B 1 128 ? -6.949 -9.062 -0.814 1 98.88 128 LEU B CA 1
ATOM 2355 C C . LEU B 1 128 ? -6.609 -8.773 0.644 1 98.88 128 LEU B C 1
ATOM 2357 O O . LEU B 1 128 ? -5.84 -7.855 0.935 1 98.88 128 LEU B O 1
ATOM 2361 N N . THR B 1 129 ? -7.172 -9.547 1.532 1 98.69 129 THR B N 1
ATOM 2362 C CA . THR B 1 129 ? -7.004 -9.438 2.977 1 98.69 129 THR B CA 1
ATOM 2363 C C . THR B 1 129 ? -6.883 -10.82 3.609 1 98.69 129 THR B C 1
ATOM 2365 O O . THR B 1 129 ? -7.129 -11.836 2.951 1 98.69 129 THR B O 1
ATOM 2368 N N . ASP B 1 130 ? -6.465 -10.789 4.883 1 98.38 130 ASP B N 1
ATOM 2369 C CA . ASP B 1 130 ? -6.402 -12.055 5.605 1 98.38 130 ASP B CA 1
ATOM 2370 C C . ASP B 1 130 ? -7.754 -12.766 5.594 1 98.38 130 ASP B C 1
ATOM 2372 O O . ASP B 1 130 ? -7.816 -13.992 5.496 1 98.38 130 ASP B O 1
ATOM 2376 N N . THR B 1 131 ? -8.852 -11.992 5.664 1 97.5 131 THR B N 1
ATOM 2377 C CA . THR B 1 131 ? -10.203 -12.547 5.684 1 97.5 131 THR B CA 1
ATOM 2378 C C . THR B 1 131 ? -10.492 -13.312 4.395 1 97.5 131 THR B C 1
ATOM 2380 O O . THR B 1 131 ? -10.93 -14.461 4.434 1 97.5 131 THR B O 1
ATOM 2383 N N . TYR B 1 132 ? -10.203 -12.711 3.316 1 98 132 TYR B N 1
ATOM 2384 C CA . TYR B 1 132 ? -10.5 -13.344 2.037 1 98 132 TYR B CA 1
ATOM 2385 C C . TYR B 1 132 ? -9.555 -14.516 1.782 1 98 132 TYR B C 1
ATOM 2387 O O . TYR B 1 132 ? -9.945 -15.516 1.176 1 98 132 TYR B O 1
ATOM 2395 N N . ILE B 1 133 ? -8.312 -14.359 2.197 1 98.81 133 ILE B N 1
ATOM 2396 C CA . ILE B 1 133 ? -7.352 -15.438 2.033 1 98.81 133 ILE B CA 1
ATOM 2397 C C . ILE B 1 133 ? -7.836 -16.672 2.781 1 98.81 133 ILE B C 1
ATOM 2399 O O . ILE B 1 133 ? -7.793 -17.781 2.246 1 98.81 133 ILE B O 1
ATOM 2403 N N . LYS B 1 134 ? -8.266 -16.5 3.979 1 98.38 134 LYS B N 1
ATOM 2404 C CA . LYS B 1 134 ? -8.766 -17.609 4.793 1 98.38 134 LYS B CA 1
ATOM 2405 C C . LYS B 1 134 ? -10.055 -18.172 4.211 1 98.38 134 LYS B C 1
ATOM 2407 O O . LYS B 1 134 ? -10.195 -19.391 4.074 1 98.38 134 LYS B O 1
ATOM 2412 N N . LEU B 1 135 ? -11.039 -17.328 3.887 1 97.69 135 LEU B N 1
ATOM 2413 C CA . LEU B 1 135 ? -12.344 -17.734 3.367 1 97.69 135 LEU B CA 1
ATOM 2414 C C . LEU B 1 135 ? -12.18 -18.562 2.098 1 97.69 135 LEU B C 1
ATOM 2416 O O . LEU B 1 135 ? -12.922 -19.531 1.882 1 97.69 135 LEU B O 1
ATOM 2420 N N . ASN B 1 136 ? -11.227 -18.141 1.273 1 98.25 136 ASN B N 1
ATOM 2421 C CA . ASN B 1 136 ? -11.062 -18.797 -0.025 1 98.25 136 ASN B CA 1
ATOM 2422 C C . ASN B 1 136 ? -9.938 -19.812 -0.006 1 98.25 136 ASN B C 1
ATOM 2424 O O . ASN B 1 136 ? -9.617 -20.406 -1.035 1 98.25 136 ASN B O 1
ATOM 2428 N N . GLU B 1 137 ? -9.281 -19.938 1.136 1 98.75 137 GLU B N 1
ATOM 2429 C CA . GLU B 1 137 ? -8.172 -20.875 1.271 1 98.75 137 GLU B CA 1
ATOM 2430 C C . GLU B 1 137 ? -7.145 -20.672 0.164 1 98.75 137 GLU B C 1
ATOM 2432 O O . GLU B 1 137 ? -6.781 -21.625 -0.536 1 98.75 137 GLU B O 1
ATOM 2437 N N . MET B 1 138 ? -6.703 -19.516 0.023 1 98.81 138 MET B N 1
ATOM 2438 C CA . MET B 1 138 ? -5.84 -19.156 -1.098 1 98.81 138 MET B CA 1
ATOM 2439 C C . MET B 1 138 ? -4.434 -19.703 -0.905 1 98.81 138 MET B C 1
ATOM 2441 O O . MET B 1 138 ? -3.877 -19.641 0.193 1 98.81 138 MET B O 1
ATOM 2445 N N . GLU B 1 139 ? -3.912 -20.203 -2 1 98.81 139 GLU B N 1
ATOM 2446 C CA . GLU B 1 139 ? -2.559 -20.75 -2.043 1 98.81 139 GLU B CA 1
ATOM 2447 C C . GLU B 1 139 ? -1.78 -20.188 -3.234 1 98.81 139 GLU B C 1
ATOM 2449 O O . GLU B 1 139 ? -2.27 -20.219 -4.367 1 98.81 139 GLU B O 1
ATOM 2454 N N . VAL B 1 140 ? -0.555 -19.719 -2.957 1 98.88 140 VAL B N 1
ATOM 2455 C CA . VAL B 1 140 ? 0.293 -19.266 -4.051 1 98.88 140 VAL B CA 1
ATOM 2456 C C . VAL B 1 140 ? 0.736 -20.453 -4.898 1 98.88 140 VAL B C 1
ATOM 2458 O O . VAL B 1 140 ? 1.361 -21.391 -4.391 1 98.88 140 VAL B O 1
ATOM 2461 N N . VAL B 1 141 ? 0.464 -20.422 -6.188 1 98.56 141 VAL B N 1
ATOM 2462 C CA . VAL B 1 141 ? 0.804 -21.547 -7.043 1 98.56 141 VAL B CA 1
ATOM 2463 C C . VAL B 1 141 ? 1.751 -21.094 -8.148 1 98.56 141 VAL B C 1
ATOM 2465 O O . VAL B 1 141 ? 2.189 -21.906 -8.969 1 98.56 141 VAL B O 1
ATOM 2468 N N . GLY B 1 142 ? 2.115 -19.875 -8.273 1 98.19 142 GLY B N 1
ATOM 2469 C CA . GLY B 1 142 ? 3.002 -19.312 -9.281 1 98.19 142 GLY B CA 1
ATOM 2470 C C . GLY B 1 142 ? 2.926 -17.797 -9.359 1 98.19 142 GLY B C 1
ATOM 2471 O O . GLY B 1 142 ? 2.457 -17.141 -8.43 1 98.19 142 GLY B O 1
ATOM 2472 N N . ASN B 1 143 ? 3.525 -17.25 -10.367 1 98.19 143 ASN B N 1
ATOM 2473 C CA . ASN B 1 143 ? 3.434 -15.836 -10.703 1 98.19 143 ASN B CA 1
ATOM 2474 C C . ASN B 1 143 ? 3.352 -15.617 -12.211 1 98.19 143 ASN B C 1
ATOM 2476 O O . ASN B 1 143 ? 3.555 -16.547 -12.992 1 98.19 143 ASN B O 1
ATOM 2480 N N . VAL B 1 144 ? 3.072 -14.469 -12.617 1 97.25 144 VAL B N 1
ATOM 2481 C CA . VAL B 1 144 ? 2.738 -14.18 -14.008 1 97.25 144 VAL B CA 1
ATOM 2482 C C . VAL B 1 144 ? 3.994 -14.273 -14.867 1 97.25 144 VAL B C 1
ATOM 2484 O O . VAL B 1 144 ? 3.904 -14.422 -16.094 1 97.25 144 VAL B O 1
ATOM 2487 N N . PHE B 1 145 ? 5.137 -14.25 -14.273 1 96.25 145 PHE B N 1
ATOM 2488 C CA . PHE B 1 145 ? 6.383 -14.227 -15.023 1 96.25 145 PHE B CA 1
ATOM 2489 C C . PHE B 1 145 ? 6.902 -15.641 -15.258 1 96.25 145 PHE B C 1
ATOM 2491 O O . PHE B 1 145 ? 7.328 -15.977 -16.359 1 96.25 145 PHE B O 1
ATOM 2498 N N . ASP B 1 146 ? 6.852 -16.438 -14.312 1 96.31 146 ASP B N 1
ATOM 2499 C CA . ASP B 1 146 ? 7.453 -17.766 -14.375 1 96.31 146 ASP B CA 1
ATOM 2500 C C . ASP B 1 146 ? 6.43 -18.812 -14.82 1 96.31 146 ASP B C 1
ATOM 2502 O O . ASP B 1 146 ? 6.801 -19.891 -15.266 1 96.31 146 ASP B O 1
ATOM 2506 N N . ASN B 1 147 ? 5.113 -18.484 -14.711 1 96.06 147 ASN B N 1
ATOM 2507 C CA . ASN B 1 147 ? 4.062 -19.469 -15 1 96.06 147 ASN B CA 1
ATOM 2508 C C . ASN B 1 147 ? 3.025 -18.906 -15.969 1 96.06 147 ASN B C 1
ATOM 2510 O O . ASN B 1 147 ? 1.829 -18.906 -15.672 1 96.06 147 ASN B O 1
ATOM 2514 N N . PRO B 1 148 ? 3.424 -18.438 -17.062 1 93.12 148 PRO B N 1
ATOM 2515 C CA . PRO B 1 148 ? 2.488 -17.859 -18.031 1 93.12 148 PRO B CA 1
ATOM 2516 C C . PRO B 1 148 ? 1.378 -18.828 -18.438 1 93.12 148 PRO B C 1
ATOM 2518 O O . PRO B 1 148 ? 0.287 -18.391 -18.828 1 93.12 148 PRO B O 1
ATOM 2521 N N . LYS B 1 149 ? 1.588 -20.109 -18.391 1 92.19 149 LYS B N 1
ATOM 2522 C CA . LYS B 1 149 ? 0.598 -21.109 -18.781 1 92.19 149 LYS B CA 1
ATOM 2523 C C . LYS B 1 149 ? -0.637 -21.047 -17.891 1 92.19 149 LYS B C 1
ATOM 2525 O O . LYS B 1 149 ? -1.738 -21.406 -18.312 1 92.19 149 LYS B O 1
ATOM 2530 N N . LEU B 1 150 ? -0.462 -20.594 -16.656 1 93.19 150 LEU B N 1
ATOM 2531 C CA . LEU B 1 150 ? -1.57 -20.5 -15.719 1 93.19 150 LEU B CA 1
ATOM 2532 C C . LEU B 1 150 ? -2.525 -19.375 -16.125 1 93.19 150 LEU B C 1
ATOM 2534 O O . LEU B 1 150 ? -3.654 -19.312 -15.633 1 93.19 150 LEU B O 1
ATOM 2538 N N . LEU B 1 151 ? -2.072 -18.5 -16.984 1 90.25 151 LEU B N 1
ATOM 2539 C CA . LEU B 1 151 ? -2.885 -17.375 -17.422 1 90.25 151 LEU B CA 1
ATOM 2540 C C . LEU B 1 151 ? -3.707 -17.734 -18.656 1 90.25 151 LEU B C 1
ATOM 2542 O O . LEU B 1 151 ? -4.574 -16.969 -19.078 1 90.25 151 LEU B O 1
ATOM 2546 N N . GLU B 1 152 ? -3.359 -18.844 -19.266 1 83.31 152 GLU B N 1
ATOM 2547 C CA . GLU B 1 152 ? -4.023 -19.25 -20.5 1 83.31 152 GLU B CA 1
ATOM 2548 C C . GLU B 1 152 ? -5.309 -20.016 -20.203 1 83.31 152 GLU B C 1
ATOM 2550 O O . GLU B 1 152 ? -5.398 -20.75 -19.219 1 83.31 152 GLU B O 1
ATOM 2555 N N . GLU B 1 153 ? -6.336 -19.672 -21.031 1 73.94 153 GLU B N 1
ATOM 2556 C CA . GLU B 1 153 ? -7.598 -20.406 -20.922 1 73.94 153 GLU B CA 1
ATOM 2557 C C . GLU B 1 153 ? -7.473 -21.812 -21.516 1 73.94 153 GLU B C 1
ATOM 2559 O O . GLU B 1 153 ? -6.73 -22.016 -22.469 1 73.94 153 GLU B O 1
ATOM 2564 N N . GLU B 1 154 ? -7.77 -22.875 -20.781 1 58.38 154 GLU B N 1
ATOM 2565 C CA . GLU B 1 154 ? -7.82 -24.203 -21.406 1 58.38 154 GLU B CA 1
ATOM 2566 C C . GLU B 1 154 ? -8.773 -24.203 -22.594 1 58.38 154 GLU B C 1
ATOM 2568 O O . GLU B 1 154 ? -9.945 -23.828 -22.469 1 58.38 154 GLU B O 1
ATOM 2573 N N . ASN B 1 155 ? -8.367 -23.672 -23.688 1 49.78 155 ASN B N 1
ATOM 2574 C CA . ASN B 1 155 ? -9.203 -23.859 -24.875 1 49.78 155 ASN B CA 1
ATOM 2575 C C . ASN B 1 155 ? -9.594 -25.328 -25.062 1 49.78 155 ASN B C 1
ATOM 2577 O O . ASN B 1 155 ? -8.734 -26.203 -25.125 1 49.78 155 ASN B O 1
ATOM 2581 N N . VAL B 1 156 ? -10.719 -25.875 -24.406 1 49.16 156 VAL B N 1
ATOM 2582 C CA . VAL B 1 156 ? -11.32 -27.141 -24.781 1 49.16 156 VAL B CA 1
ATOM 2583 C C . VAL B 1 156 ? -11.531 -27.188 -26.297 1 49.16 156 VAL B C 1
ATOM 2585 O O . VAL B 1 156 ? -12.406 -26.5 -26.828 1 49.16 156 VAL B O 1
ATOM 2588 N N . HIS B 1 157 ? -10.609 -27.203 -27.094 1 44.16 157 HIS B N 1
ATOM 2589 C CA . HIS B 1 157 ? -10.891 -27.609 -28.469 1 44.16 157 HIS B CA 1
ATOM 2590 C C . HIS B 1 157 ? -11.602 -28.953 -28.5 1 44.16 157 HIS B C 1
ATOM 2592 O O . HIS B 1 157 ? -11.062 -29.953 -28.031 1 44.16 157 HIS B O 1
ATOM 2598 N N . GLY B 1 158 ? -12.93 -29 -28.438 1 37.69 158 GLY B N 1
ATOM 2599 C CA . GLY B 1 158 ? -13.688 -30.109 -28.984 1 37.69 158 GLY B CA 1
ATOM 2600 C C . GLY B 1 158 ? -13.109 -30.672 -30.266 1 37.69 158 GLY B C 1
ATOM 2601 O O . GLY B 1 158 ? -12.938 -29.938 -31.25 1 37.69 158 GLY B O 1
ATOM 2602 N N . THR B 1 159 ? -12.164 -31.531 -30.203 1 38.28 159 THR B N 1
ATOM 2603 C CA . THR B 1 159 ? -11.969 -32.375 -31.375 1 38.28 159 THR B CA 1
ATOM 2604 C C . THR B 1 159 ? -13.312 -32.75 -32 1 38.28 159 THR B C 1
ATOM 2606 O O . THR B 1 159 ? -14.188 -33.281 -31.328 1 38.28 159 THR B O 1
ATOM 2609 N N . ASP B 1 160 ? -13.633 -32.125 -33.094 1 31.75 160 ASP B N 1
ATOM 2610 C CA . ASP B 1 160 ? -14.484 -32.906 -34 1 31.75 160 ASP B CA 1
ATOM 2611 C C . ASP B 1 160 ? -13.945 -34.312 -34.188 1 31.75 160 ASP B C 1
ATOM 2613 O O . ASP B 1 160 ? -12.742 -34.531 -34.344 1 31.75 160 ASP B O 1
#

Secondary structure (DSSP, 8-state):
------EEEEB---SGGGGGGTTPEEEEEEEETTEEEETTTTEEEEB-GGG-EEEEEEE-TTSPEEETTEEEEETTEEEEEEEEEEEEEEEEETTTTEEEEEEEEEEEEEEP-SSGGGSTTTT--EE-SHHHHHHTT-EEEEETTT-GGGGS--------/------EEEEB---SGGGGGGTTPEEEEEEEETTEEEETTTTEEEEB-GGG-EEEEEEE-TTSPEEETTEEEEETTEEEEEEEEEEEEEEEEETTTTEEEEEEEEEEEEEEP-SSGGGSTTTT--EE-SHHHHHHTT-EEEEETTT-GGGGS--------

InterPro domains:
  IPR010024 Conserved hypothetical protein CHP1671 [TIGR01671] (29-153)
  IPR019096 YopX protein [PF09643] (44-152)
  IPR023385 YopX-like, C-terminal [G3DSA:2.30.30.290] (57-159)

Solvent-accessible surface area (backbone atoms only — not comparable to full-atom values): 17374 Å² total; per-residue (Å²): 133,84,79,68,81,40,32,33,26,30,28,48,54,87,45,78,93,44,44,86,46,44,68,37,78,45,54,30,17,44,40,42,86,40,28,33,28,17,70,95,73,70,41,76,40,45,29,43,58,91,48,58,22,45,46,68,82,47,54,32,73,83,65,45,77,41,35,43,45,23,28,28,31,31,68,86,31,92,65,39,34,29,31,33,41,74,43,76,46,58,44,58,41,79,92,77,65,40,74,73,45,63,39,32,26,39,25,29,39,52,44,46,41,51,74,64,39,64,31,85,77,60,37,54,52,42,56,48,41,74,66,48,32,61,77,38,43,23,34,76,75,48,28,64,82,86,35,54,71,78,68,47,55,71,74,79,71,74,76,124,132,85,80,70,82,38,31,34,24,30,27,46,51,88,47,78,90,43,44,86,46,44,69,37,77,44,56,29,16,43,40,43,87,40,29,32,27,18,69,94,72,71,42,75,38,45,30,44,58,92,49,61,22,45,46,68,80,46,54,31,74,84,65,45,76,41,36,43,44,24,28,29,30,30,70,86,30,93,66,40,33,31,30,33,41,73,44,76,46,58,43,58,41,78,93,77,66,39,74,72,47,64,39,33,26,37,23,30,39,53,44,47,41,52,74,63,40,62,32,85,77,60,37,54,54,43,57,49,41,74,66,49,32,60,77,36,42,23,33,77,75,48,29,65,81,86,35,54,73,78,68,48,54,70,74,79,70,74,76,126

pLDDT: mean 90.96, std 12.74, range [30.59, 98.88]

Nearest PDB structures (foldseek):
  2qyz-assembly1_A-2  TM=5.500E-01  e=8.219E-06  Clostridium tetani E88
  2p84-assembly1_A-2  TM=6.054E-01  e=3.182E-04  Phietavirus pv37
  1p1i-assembly1_B-2  TM=4.156E-01  e=1.495E+00  Saccharomyces cerevisiae
  6fkn-assembly2_D  TM=3.660E-01  e=5.889E+00  Drosophila melanogaster
  1jki-assembly1_A  TM=2.501E-01  e=3.326E+00  Saccharomyces cerevisiae

Sequence (320 aa):
MNREILFRAKHIHTIPDNEHLNGTWAHGYLSDKDYIYDKSLEGEFLVDENTICQYTGLHDKNGKRIWENDILMCHDNPKDLVKAVFGEFNVIEVESEEVIDSVIGWHYEVIPTDELSKCEPFCYSMPLTDTYIKLNEMEVVGNVFDNPKLLEEENVHGTDMNREILFRAKHIHTIPDNEHLNGTWAHGYLSDKDYIYDKSLEGEFLVDENTICQYTGLHDKNGKRIWENDILMCHDNPKDLVKAVFGEFNVIEVESEEVIDSVIGWHYEVIPTDELSKCEPFCYSMPLTDTYIKLNEMEVVGNVFDNPKLLEEENVHGTD

Foldseek 3Di:
DDDDKKKKFAFDDDDPVCCVSGRPMAIADCPDLQWHQHVVVRDITGGDSVGMWIFQSDAALVRHTDIQQFWKAFPPDLQWIKGKHFAKFFDADPVVRDGDDIDTGIKIFTQHQDDVCVDPPNGGIDHDDPVVSVVRRIDGDGGCRPCVVSNDHPPPPPDD/DDDDKKKKFAFDDPDPVCCVSGRPMAIADDPDLQWHQHVVVRDITGGDSVGMWIFQSDAALVRHTDIAQFWKAFPPDLQWIKGKHFAKFFDADPVVRDGDDIDTGIKIFTQHQDPVCVDPPNGGIDHDDPVVSVVRRIDGDGGCRPCVVSNDHPPPPPDD

Organism: NCBI:txid592978